Protein AF-A0A1E7LCX4-F1 (afdb_monomer)

Organism: NCBI:txid518642

Radius of gyration: 21.64 Å; Cα contacts (8 Å, |Δi|>4): 397; chains: 1; bounding box: 55×38×74 Å

Secondary structure (DSSP, 8-state):
-PPPPEEEEE-TTSB-HHHHHTT---BGGGGTTSEEEPSS---TTT---TTSSEEEESSTTGGGTT--SSS-EEEEEEEEEEEE---SS--TTEEEEEEEEEEEEE-THHHH-TTHHHHHHIIIIIHHHHHHHHHHHHHH-HHHHHHHHHHHHH--SHHHHHHHHHHHHHHHHHHHTT-HHHHHHHHHHHHHHHHHHHHTTT---SSGGGGGG-S-HHHHHHH--SS--HHHHHHHHHHHHHHHHHHHHHH--TTTHHHHHHTT----SSS--

pLDDT: mean 75.82, std 18.1, range [35.09, 98.12]

Sequence (273 aa):
MKEKIHYVATTPDGAIPDSVAAGTPVNLADHVGETIEHPNPGREWYDESEFSYFRTYTSIGEVLERIDDWPVRLWIVEPVGETGNWSPRHYPYWVLAHKVRVAEEIEPWRALGPRGNKVLDFIDRQLPTKARQWISRWQADPQGMQQRFTDWYEDPTEERNSLEMALRHVAERARTSRREAARDVARNLAARAAAQALSDTGVNDGPYEAYRGRDTFLESVMRFRRDQSDSERLTDYVTARATSLAAAIQFQDRLELRELQALRAPDLESAAA

Foldseek 3Di:
DPDQWKKAKAAPQQWRPLCVVVVNTDGLVVQAQHKDFQPAADDQLDDPRSGNWDKIFSQLQCNLVPPLDDDIWMFTKDADDDKDQSDPPGDVGIITHRMIHTHDIDDSLCNLHPLSVVLCCCLPPVLLVVLVVLVVVCVVPVPVNVVVVCCLCVPPDPNVCVLVVLVVVLCVLCVVSVNNSSLVVSLLSLLVSSVVSVVVVVLDDDCSVVVSDDPCLVVVVVPDPDDDDSSVVSSNVSSSVSSSVSSCSSRDDPPCPVVVVVVVDPDPPPPPD

Mean predicted aligned error: 10.26 Å

Solvent-accessible surface area (backbone atoms only — not comparable to full-atom values): 15200 Å² total; per-residue (Å²): 130,83,82,78,66,28,25,40,52,19,40,75,88,24,32,32,58,47,24,48,76,60,73,59,68,45,50,56,70,85,34,66,72,34,75,48,68,52,94,60,60,43,59,86,77,76,49,82,56,78,47,27,52,50,72,31,15,59,33,58,14,43,40,39,64,83,54,93,66,81,69,50,39,27,32,38,36,43,76,41,83,71,68,44,69,66,48,93,78,74,52,97,42,50,38,36,15,48,23,37,31,31,64,43,80,50,72,46,43,53,31,46,29,99,33,14,62,56,29,49,48,38,43,75,66,45,39,40,60,50,37,43,54,54,50,53,51,32,74,76,34,50,67,60,43,49,46,53,50,46,46,54,65,69,38,89,50,75,64,28,49,45,51,56,46,48,54,48,49,42,50,50,48,19,56,75,67,45,20,51,30,20,48,50,52,47,34,51,51,21,34,53,40,34,50,50,36,41,50,78,70,73,55,78,84,83,66,64,82,75,62,80,79,60,97,41,65,65,59,52,73,67,70,60,88,84,83,70,53,75,64,56,54,51,53,51,51,46,30,52,55,35,23,52,51,36,47,44,53,37,67,64,54,91,78,51,60,64,58,61,51,48,77,67,55,77,90,79,84,81,87,83,126

Structure (mmCIF, N/CA/C/O backbone):
data_AF-A0A1E7LCX4-F1
#
_entry.id   AF-A0A1E7LCX4-F1
#
loop_
_atom_site.group_PDB
_atom_site.id
_atom_site.type_symbol
_atom_site.label_atom_id
_atom_site.label_alt_id
_atom_site.label_comp_id
_atom_site.label_asym_id
_atom_site.label_entity_id
_atom_site.label_seq_id
_atom_site.pdbx_PDB_ins_code
_atom_site.Cartn_x
_atom_site.Cartn_y
_atom_site.Cartn_z
_atom_site.occupancy
_atom_site.B_iso_or_equiv
_atom_site.auth_seq_id
_atom_site.auth_comp_id
_atom_site.auth_asym_id
_atom_site.auth_atom_id
_atom_site.pdbx_PDB_model_num
ATOM 1 N N . MET A 1 1 ? -16.018 20.556 16.462 1.00 42.50 1 MET A N 1
ATOM 2 C CA . MET A 1 1 ? -14.870 19.838 15.865 1.00 42.50 1 MET A CA 1
ATOM 3 C C . MET A 1 1 ? -15.436 18.877 14.840 1.00 42.50 1 MET A C 1
ATOM 5 O O . MET A 1 1 ? -16.433 18.250 15.161 1.00 42.50 1 MET A O 1
ATOM 9 N N . LYS A 1 2 ? -14.888 18.797 13.620 1.00 45.69 2 LYS A N 1
ATOM 10 C CA . LYS A 1 2 ? -15.250 17.685 12.728 1.00 45.69 2 LYS A CA 1
ATOM 11 C C . LYS A 1 2 ? -14.701 16.406 13.352 1.00 45.69 2 LYS A C 1
ATOM 13 O O . LYS A 1 2 ? -13.539 16.395 13.756 1.00 45.69 2 LYS A O 1
ATOM 18 N N . GLU A 1 3 ? -15.545 15.395 13.465 1.00 65.50 3 GLU A N 1
ATOM 19 C CA . GLU A 1 3 ? -15.141 14.052 13.861 1.00 65.50 3 GLU A CA 1
ATOM 20 C C . GLU A 1 3 ? -14.051 13.571 12.895 1.00 65.50 3 GLU A C 1
ATOM 22 O O . GLU A 1 3 ? -14.160 13.757 11.677 1.00 65.50 3 GLU A O 1
ATOM 27 N N . LYS A 1 4 ? -12.929 13.090 13.436 1.00 82.88 4 LYS A N 1
ATOM 28 C CA . LYS A 1 4 ? -11.853 12.545 12.605 1.00 82.88 4 LYS A CA 1
ATOM 29 C C . LYS A 1 4 ? -12.280 11.146 12.180 1.00 82.88 4 LYS A C 1
ATOM 31 O O . LYS A 1 4 ? -12.704 10.368 13.019 1.00 82.88 4 LYS A O 1
ATOM 36 N N . ILE A 1 5 ? -12.168 10.839 10.892 1.00 92.75 5 ILE A N 1
ATOM 37 C CA . ILE A 1 5 ? -12.426 9.492 10.370 1.00 92.75 5 ILE A CA 1
ATOM 38 C C . ILE A 1 5 ? -11.234 8.604 10.739 1.00 92.75 5 ILE A C 1
ATOM 40 O O . ILE A 1 5 ? -10.087 9.031 10.565 1.00 92.75 5 ILE A O 1
ATOM 44 N N . HIS A 1 6 ? -11.503 7.395 11.230 1.00 95.50 6 HIS A N 1
ATOM 45 C CA . HIS A 1 6 ? -10.479 6.407 11.557 1.00 95.50 6 HIS A CA 1
ATOM 46 C C . HIS A 1 6 ? -10.528 5.224 10.595 1.00 95.50 6 HIS A C 1
ATOM 48 O O . HIS A 1 6 ? -11.593 4.832 10.120 1.00 95.50 6 HIS A O 1
ATOM 54 N N . TYR A 1 7 ? -9.358 4.652 10.333 1.00 96.69 7 TYR A N 1
ATOM 55 C CA . TYR A 1 7 ? -9.167 3.564 9.388 1.00 96.69 7 TYR A CA 1
ATOM 56 C C . TYR A 1 7 ? -8.468 2.374 10.041 1.00 96.69 7 TYR A C 1
ATOM 58 O O . TYR A 1 7 ? -7.603 2.554 10.903 1.00 96.69 7 TYR A O 1
ATOM 66 N N . VAL A 1 8 ? -8.810 1.173 9.579 1.00 96.50 8 VAL A N 1
ATOM 67 C CA . VAL A 1 8 ? -8.090 -0.080 9.855 1.00 96.50 8 VAL A CA 1
ATOM 68 C C . VAL A 1 8 ? -7.928 -0.836 8.542 1.00 96.50 8 VAL A C 1
ATOM 70 O O . VAL A 1 8 ? -8.851 -0.868 7.729 1.00 96.50 8 VAL A O 1
ATOM 73 N N . ALA A 1 9 ? -6.760 -1.432 8.328 1.00 96.75 9 ALA A N 1
ATOM 74 C CA . ALA A 1 9 ? -6.514 -2.351 7.227 1.00 96.75 9 ALA A CA 1
ATOM 75 C C . ALA A 1 9 ? -6.423 -3.775 7.773 1.00 96.75 9 ALA A C 1
ATOM 77 O O . ALA A 1 9 ? -5.883 -4.004 8.856 1.00 96.75 9 ALA A O 1
ATOM 78 N N . THR A 1 10 ? -6.968 -4.721 7.020 1.00 96.00 10 THR A N 1
ATOM 79 C CA . THR A 1 10 ? -6.987 -6.142 7.375 1.00 96.00 10 THR A CA 1
ATOM 80 C C . THR A 1 10 ? -6.428 -6.976 6.236 1.00 96.00 10 THR A C 1
ATOM 82 O O . THR A 1 10 ? -6.362 -6.524 5.088 1.00 96.00 10 THR A O 1
ATOM 85 N N . THR A 1 11 ? -6.094 -8.227 6.531 1.00 94.06 11 THR A N 1
ATOM 86 C CA . THR A 1 11 ? -5.822 -9.241 5.508 1.00 94.06 11 THR A CA 1
ATOM 87 C C . THR A 1 11 ? -7.030 -9.426 4.566 1.00 94.06 11 THR A C 1
ATOM 89 O O . THR A 1 11 ? -8.140 -8.967 4.875 1.00 94.06 11 THR A O 1
ATOM 92 N N . PRO A 1 12 ? -6.850 -10.074 3.394 1.00 94.62 12 PRO A N 1
ATOM 93 C CA . PRO A 1 12 ? -7.925 -10.292 2.417 1.00 94.62 12 PRO A CA 1
ATOM 94 C C . PRO A 1 12 ? -9.175 -10.995 2.955 1.00 94.62 12 PRO A C 1
ATOM 96 O O . PRO A 1 12 ? -10.266 -10.784 2.436 1.00 94.62 12 PRO A O 1
ATOM 99 N N . ASP A 1 13 ? -9.036 -11.830 3.980 1.00 94.00 13 ASP A N 1
ATOM 100 C CA . ASP A 1 13 ? -10.143 -12.518 4.652 1.00 94.00 13 ASP A CA 1
ATOM 101 C C . ASP A 1 13 ? -10.887 -11.629 5.668 1.00 94.00 13 ASP A C 1
ATOM 103 O O . ASP A 1 13 ? -11.967 -11.999 6.120 1.00 94.00 13 ASP A O 1
ATOM 107 N N . GLY A 1 14 ? -10.373 -10.431 5.969 1.00 94.81 14 GLY A N 1
ATOM 108 C CA . GLY A 1 14 ? -10.971 -9.468 6.900 1.00 94.81 14 GLY A CA 1
ATOM 109 C C . GLY A 1 14 ? -10.370 -9.479 8.309 1.00 94.81 14 GLY A C 1
ATOM 110 O O . GLY A 1 14 ? -10.778 -8.670 9.145 1.00 94.81 14 GLY A O 1
ATOM 111 N N . ALA A 1 15 ? -9.384 -10.339 8.582 1.00 95.25 15 ALA A N 1
ATOM 112 C CA . ALA A 1 15 ? -8.758 -10.438 9.896 1.00 95.25 15 ALA A CA 1
ATOM 113 C C . ALA A 1 15 ? -7.731 -9.323 10.166 1.00 95.25 15 ALA A C 1
ATOM 115 O O . ALA A 1 15 ? -6.960 -8.910 9.295 1.00 95.25 15 ALA A O 1
ATOM 116 N N . ILE A 1 16 ? -7.687 -8.821 11.400 1.00 93.88 16 ILE A N 1
ATOM 117 C CA . ILE A 1 16 ? -6.641 -7.875 11.811 1.00 93.88 16 ILE A CA 1
ATOM 118 C C . ILE A 1 16 ? -5.312 -8.645 11.932 1.00 93.88 16 ILE A C 1
ATOM 120 O O . ILE A 1 16 ? -5.256 -9.567 12.750 1.00 93.88 16 ILE A O 1
ATOM 124 N N . PRO A 1 17 ? -4.236 -8.270 11.208 1.00 91.19 17 PRO A N 1
ATOM 125 C CA . PRO A 1 17 ? -2.977 -9.023 11.206 1.00 91.19 17 PRO A CA 1
ATOM 126 C C . PRO A 1 17 ? -2.406 -9.256 12.611 1.00 91.19 17 PRO A C 1
ATOM 128 O O . PRO A 1 17 ? -2.128 -10.393 12.986 1.00 91.19 17 PRO A O 1
ATOM 131 N N . ASP A 1 18 ? -2.341 -8.194 13.422 1.00 89.25 18 ASP A N 1
ATOM 132 C CA . ASP A 1 18 ? -1.858 -8.256 14.808 1.00 89.25 18 ASP A CA 1
ATOM 133 C C . ASP A 1 18 ? -2.678 -9.249 15.662 1.00 89.25 18 ASP A C 1
ATOM 135 O O . ASP A 1 18 ? -2.126 -9.973 16.487 1.00 89.25 18 ASP A O 1
ATOM 139 N N . SER A 1 19 ? -3.997 -9.331 15.440 1.00 91.50 19 SER A N 1
ATOM 140 C CA . SER A 1 19 ? -4.886 -10.236 16.189 1.00 91.50 19 SER A CA 1
ATOM 141 C C . SER A 1 19 ? -4.667 -11.710 15.844 1.00 91.50 19 SER A C 1
ATOM 143 O O . SER A 1 19 ? -4.758 -12.579 16.714 1.00 91.50 19 SER A O 1
ATOM 145 N N . VAL A 1 20 ? -4.341 -11.991 14.576 1.00 90.31 20 VAL A N 1
ATOM 146 C CA . VAL A 1 20 ? -4.005 -13.338 14.104 1.00 90.31 20 VAL A CA 1
ATOM 147 C C . VAL A 1 20 ? -2.694 -13.785 14.738 1.00 90.31 20 VAL A C 1
ATOM 149 O O . VAL A 1 20 ? -2.626 -14.889 15.277 1.00 90.31 20 VAL A O 1
ATOM 152 N N . ALA A 1 21 ? -1.681 -12.915 14.733 1.00 88.06 21 ALA A N 1
ATOM 153 C CA . ALA A 1 21 ? -0.382 -13.203 15.334 1.00 88.06 21 ALA A CA 1
ATOM 154 C C . ALA A 1 21 ? -0.481 -13.439 16.854 1.00 88.06 21 ALA A C 1
ATOM 156 O O . ALA A 1 21 ? 0.103 -14.389 17.376 1.00 88.06 21 ALA A O 1
ATOM 157 N N . ALA A 1 22 ? -1.343 -12.683 17.540 1.00 88.38 22 ALA A N 1
ATOM 158 C CA . ALA A 1 22 ? -1.639 -12.864 18.961 1.00 88.38 22 ALA A CA 1
ATOM 159 C C . ALA A 1 22 ? -2.519 -14.093 19.292 1.00 88.38 22 ALA A C 1
ATOM 161 O O . ALA A 1 22 ? -2.831 -14.326 20.462 1.00 88.38 22 ALA A O 1
ATOM 162 N N . GLY A 1 23 ? -2.971 -14.869 18.299 1.00 89.50 23 GLY A N 1
ATOM 163 C CA . GLY A 1 23 ? -3.792 -16.070 18.503 1.00 89.50 23 GLY A CA 1
ATOM 164 C C . GLY A 1 23 ? -5.243 -15.806 18.928 1.00 89.50 23 GLY A C 1
ATOM 165 O O . GLY A 1 23 ? -5.936 -16.733 19.345 1.00 89.50 23 GLY A O 1
ATOM 166 N N . THR A 1 24 ? -5.722 -14.564 18.814 1.00 91.00 24 THR A N 1
ATOM 167 C CA . THR A 1 24 ? -7.108 -14.158 19.113 1.00 91.00 24 THR A CA 1
ATOM 168 C C . THR A 1 24 ? -7.695 -13.402 17.918 1.00 91.00 24 THR A C 1
ATOM 170 O O . THR A 1 24 ? -7.924 -12.195 17.997 1.00 91.00 24 THR A O 1
ATOM 173 N N . PRO A 1 25 ? -7.899 -14.088 16.776 1.00 92.75 25 PRO A N 1
ATOM 174 C CA . PRO A 1 25 ? -8.230 -13.432 15.520 1.00 92.75 25 PRO A CA 1
ATOM 175 C C . PRO A 1 25 ? -9.551 -12.667 15.621 1.00 92.75 25 PRO A C 1
ATOM 177 O O . PRO A 1 25 ? -10.581 -13.226 15.998 1.00 92.75 25 PRO A O 1
ATOM 180 N N . VAL A 1 26 ? -9.518 -11.393 15.238 1.00 95.69 26 VAL A N 1
ATOM 181 C CA . VAL A 1 26 ? -10.697 -10.537 15.097 1.00 95.69 26 VAL A CA 1
ATOM 182 C C . VAL A 1 26 ? -10.898 -10.242 13.617 1.00 95.69 26 VAL A C 1
ATOM 184 O O . VAL A 1 26 ? -10.022 -9.655 12.978 1.00 95.69 26 VAL A O 1
ATOM 187 N N . ASN A 1 27 ? -12.053 -10.636 13.078 1.00 96.56 27 ASN A N 1
ATOM 188 C CA . ASN A 1 27 ? -12.418 -10.402 11.684 1.00 96.56 27 ASN A CA 1
ATOM 189 C C . ASN A 1 27 ? -13.418 -9.248 11.573 1.00 96.56 27 ASN A C 1
ATOM 191 O O . ASN A 1 27 ? -14.555 -9.363 12.013 1.00 96.56 27 ASN A O 1
ATOM 195 N N . LEU A 1 28 ? -13.009 -8.127 10.975 1.00 97.19 28 LEU A N 1
ATOM 196 C CA . LEU A 1 28 ? -13.881 -6.952 10.854 1.00 97.19 28 LEU A CA 1
ATOM 197 C C . LEU A 1 28 ? -15.022 -7.153 9.852 1.00 97.19 28 LEU A C 1
ATOM 199 O O . LEU A 1 28 ? -16.049 -6.484 9.956 1.00 97.19 28 LEU A O 1
ATOM 203 N N . ALA A 1 29 ? -14.863 -8.077 8.905 1.00 96.88 29 ALA A N 1
ATOM 204 C CA . ALA A 1 29 ? -15.875 -8.347 7.893 1.00 96.88 29 ALA A CA 1
ATOM 205 C C . ALA A 1 29 ? -17.151 -8.962 8.469 1.00 96.88 29 ALA A C 1
ATOM 207 O O . ALA A 1 29 ? -18.229 -8.738 7.921 1.00 96.88 29 ALA A O 1
ATOM 208 N N . ASP A 1 30 ? -17.028 -9.681 9.582 1.00 96.94 30 ASP A N 1
ATOM 209 C CA . ASP A 1 30 ? -18.146 -10.346 10.251 1.00 96.94 30 ASP A CA 1
ATOM 210 C C . ASP A 1 30 ? -18.957 -9.388 11.142 1.00 96.94 30 ASP A C 1
ATOM 212 O O . ASP A 1 30 ? -20.008 -9.762 11.652 1.00 96.94 30 ASP A O 1
ATOM 216 N N . HIS A 1 31 ? -18.493 -8.144 11.308 1.00 96.94 31 HIS A N 1
ATOM 217 C CA . HIS A 1 31 ? -18.989 -7.200 12.316 1.00 96.94 31 HIS A CA 1
ATOM 218 C C . HIS A 1 31 ? -19.324 -5.812 11.749 1.00 96.94 31 HIS A C 1
ATOM 220 O O . HIS A 1 31 ? -19.337 -4.818 12.477 1.00 96.94 31 HIS A O 1
ATOM 226 N N . VAL A 1 32 ? -19.590 -5.704 10.443 1.00 97.06 32 VAL A N 1
ATOM 227 C CA . VAL A 1 32 ? -19.975 -4.425 9.821 1.00 97.06 32 VAL A CA 1
ATOM 228 C C . VAL A 1 32 ? -21.272 -3.897 10.443 1.00 97.06 32 VAL A C 1
ATOM 230 O O . VAL A 1 32 ? -22.304 -4.561 10.421 1.00 97.06 32 VAL A O 1
ATOM 233 N N . GLY A 1 33 ? -21.228 -2.673 10.968 1.00 95.81 33 GLY A N 1
ATOM 234 C CA . GLY A 1 33 ? -22.328 -2.032 11.692 1.00 95.81 33 GLY A CA 1
ATOM 235 C C . GLY A 1 33 ? -22.335 -2.302 13.200 1.00 95.81 33 GLY A C 1
ATOM 236 O O . GLY A 1 33 ? -23.130 -1.690 13.915 1.00 95.81 33 GLY A O 1
ATOM 237 N N . GLU A 1 34 ? -21.446 -3.161 13.698 1.00 97.12 34 GLU A N 1
ATOM 238 C CA . GLU A 1 34 ? -21.395 -3.589 15.096 1.00 97.12 34 GLU A CA 1
ATOM 239 C C . GLU A 1 34 ? -20.224 -2.958 15.857 1.00 97.12 34 GLU A C 1
ATOM 241 O O . GLU A 1 34 ? -19.238 -2.496 15.275 1.00 97.12 34 GLU A O 1
ATOM 246 N N . THR A 1 35 ? -20.337 -2.947 17.188 1.00 97.12 35 THR A N 1
ATOM 247 C CA . THR A 1 35 ? -19.241 -2.592 18.095 1.00 97.12 35 THR A CA 1
ATOM 248 C C . THR A 1 35 ? -18.583 -3.862 18.610 1.00 97.12 35 THR A C 1
ATOM 250 O O . THR A 1 35 ? -19.236 -4.680 19.254 1.00 97.12 35 THR A O 1
ATOM 253 N N . ILE A 1 36 ? -17.282 -3.985 18.375 1.00 95.81 36 ILE A N 1
ATOM 254 C CA . ILE A 1 36 ? -16.454 -5.105 18.810 1.00 95.81 36 ILE A CA 1
ATOM 255 C C . ILE A 1 36 ? -15.672 -4.677 20.050 1.00 95.81 36 ILE A C 1
ATOM 257 O O . ILE A 1 36 ? -15.066 -3.601 20.076 1.00 95.81 36 ILE A O 1
ATOM 261 N N . GLU A 1 37 ? -15.659 -5.531 21.070 1.00 93.50 37 GLU A N 1
ATOM 262 C CA . GLU A 1 37 ? -14.756 -5.401 22.212 1.00 93.50 37 GLU A CA 1
ATOM 263 C C . GLU A 1 37 ? -13.488 -6.216 21.970 1.00 93.50 37 GLU A C 1
ATOM 265 O O . GLU A 1 37 ? -13.530 -7.302 21.393 1.00 93.50 37 GLU A O 1
ATOM 270 N N . HIS A 1 38 ? -12.345 -5.687 22.399 1.00 90.38 38 HIS A N 1
ATOM 271 C CA . HIS A 1 38 ? -11.073 -6.370 22.236 1.00 90.38 38 HIS A CA 1
ATOM 272 C C . HIS A 1 38 ? -11.100 -7.693 23.027 1.00 90.38 38 HIS A C 1
ATOM 274 O O . HIS A 1 38 ? -11.433 -7.666 24.212 1.00 90.38 38 HIS A O 1
ATOM 280 N N . PRO A 1 39 ? -10.758 -8.847 22.420 1.00 89.38 39 PRO A N 1
ATOM 281 C CA . PRO A 1 39 ? -10.949 -10.160 23.047 1.00 89.38 39 PRO A CA 1
ATOM 282 C C . PRO A 1 39 ? -10.050 -10.384 24.269 1.00 89.38 39 PRO A C 1
ATOM 284 O O . PRO A 1 39 ? -10.396 -11.145 25.169 1.00 89.38 39 PRO A O 1
ATOM 287 N N . ASN A 1 40 ? -8.898 -9.718 24.306 1.00 85.69 40 ASN A N 1
ATOM 288 C CA . ASN A 1 40 ? -7.950 -9.776 25.413 1.00 85.69 40 ASN A CA 1
ATOM 289 C C . ASN A 1 40 ? -7.337 -8.385 25.651 1.00 85.69 40 ASN A C 1
ATOM 291 O O . ASN A 1 40 ? -6.229 -8.132 25.182 1.00 85.69 40 ASN A O 1
ATOM 295 N N . PRO A 1 41 ? -8.089 -7.420 26.213 1.00 81.56 41 PRO A N 1
ATOM 296 C CA . PRO A 1 41 ? -7.603 -6.051 26.345 1.00 81.56 41 PRO A CA 1
ATOM 297 C C . PRO A 1 41 ? -6.392 -6.032 27.280 1.00 81.56 41 PRO A C 1
ATOM 299 O O . PRO A 1 41 ? -6.435 -6.600 28.376 1.00 81.56 41 PRO A O 1
ATOM 302 N N . GLY A 1 42 ? -5.306 -5.402 26.835 1.00 75.50 42 GLY A N 1
ATOM 303 C CA . GLY A 1 42 ? -4.124 -5.232 27.671 1.00 75.50 42 GLY A CA 1
ATOM 304 C C . GLY A 1 42 ? -4.394 -4.301 28.851 1.00 75.50 42 GLY A C 1
ATOM 305 O O . GLY A 1 42 ? -5.456 -3.688 28.982 1.00 75.50 42 GLY A O 1
ATOM 306 N N . ARG A 1 43 ? -3.407 -4.159 29.739 1.00 73.50 43 ARG A N 1
ATOM 307 C CA . ARG A 1 43 ? -3.491 -3.122 30.778 1.00 73.50 43 ARG A CA 1
ATOM 308 C C . ARG A 1 43 ? -3.269 -1.750 30.157 1.00 73.50 43 ARG A C 1
ATOM 310 O O . ARG A 1 43 ? -2.287 -1.550 29.436 1.00 73.50 43 ARG A O 1
ATOM 317 N N . GLU A 1 44 ? -4.131 -0.805 30.518 1.00 64.44 44 GLU A N 1
ATOM 318 C CA . GLU A 1 44 ? -3.984 0.598 30.138 1.00 64.44 44 GLU A CA 1
ATOM 319 C C . GLU A 1 44 ? -2.570 1.108 30.488 1.00 64.44 44 GLU A C 1
ATOM 321 O O . GLU A 1 44 ? -1.998 0.744 31.521 1.00 64.44 44 GLU A O 1
ATOM 326 N N . TRP A 1 45 ? -2.016 1.966 29.625 1.00 59.06 45 TRP A N 1
ATOM 327 C CA . TRP A 1 45 ? -0.760 2.713 29.816 1.00 59.06 45 TRP A CA 1
ATOM 328 C C . TRP A 1 45 ? 0.574 1.948 29.692 1.00 59.06 45 TRP A C 1
ATOM 330 O O . TRP A 1 45 ? 1.600 2.619 29.597 1.00 59.06 45 TRP A O 1
ATOM 340 N N . TYR A 1 46 ? 0.607 0.604 29.673 1.00 60.78 46 TYR A N 1
ATOM 341 C CA . TYR A 1 46 ? 1.889 -0.138 29.760 1.00 60.78 46 TYR A CA 1
ATOM 342 C C . TYR A 1 46 ? 2.008 -1.435 28.944 1.00 60.78 46 TYR A C 1
ATOM 344 O O . TYR A 1 46 ? 3.059 -2.075 28.983 1.00 60.78 46 TYR A O 1
ATOM 352 N N . ASP A 1 47 ? 0.963 -1.851 28.230 1.00 67.25 47 ASP A N 1
ATOM 353 C CA . ASP A 1 47 ? 0.956 -3.133 27.521 1.00 67.25 47 ASP A CA 1
ATOM 354 C C . ASP A 1 47 ? 1.196 -2.963 26.009 1.00 67.25 47 ASP A C 1
ATOM 356 O O . ASP A 1 47 ? 0.284 -2.635 25.253 1.00 67.25 47 ASP A O 1
ATOM 360 N N . GLU A 1 48 ? 2.436 -3.187 25.564 1.00 64.69 48 GLU A N 1
ATOM 361 C CA . GLU A 1 48 ? 2.812 -3.213 24.140 1.00 64.69 48 GLU A CA 1
ATOM 362 C C . GLU A 1 48 ? 2.728 -4.617 23.514 1.00 64.69 48 GLU A C 1
ATOM 364 O O . GLU A 1 48 ? 3.368 -4.863 22.488 1.00 64.69 48 GLU A O 1
ATOM 369 N N . SER A 1 49 ? 1.978 -5.561 24.102 1.00 72.38 49 SER A N 1
ATOM 370 C CA . SER A 1 49 ? 1.810 -6.869 23.466 1.00 72.38 49 SER A CA 1
ATOM 371 C C . SER A 1 49 ? 1.226 -6.733 22.053 1.00 72.38 49 SER A C 1
ATOM 373 O O . SER A 1 49 ? 0.642 -5.709 21.669 1.00 72.38 49 SER A O 1
ATOM 375 N N . GLU A 1 50 ? 1.455 -7.769 21.247 1.00 71.69 50 GLU A N 1
ATOM 376 C CA . GLU A 1 50 ? 1.227 -7.755 19.802 1.00 71.69 50 GLU A CA 1
ATOM 377 C C . GLU A 1 50 ? -0.180 -7.252 19.442 1.00 71.69 50 GLU A C 1
ATOM 379 O O . GLU A 1 50 ? -0.325 -6.378 18.579 1.00 71.69 50 GLU A O 1
ATOM 384 N N . PHE A 1 51 ? -1.183 -7.662 20.225 1.00 85.50 51 PHE A N 1
ATOM 385 C CA . PHE A 1 51 ? -2.565 -7.208 20.124 1.00 85.50 51 PHE A CA 1
ATOM 386 C C . PHE A 1 51 ? -3.170 -6.989 21.517 1.00 85.50 51 PHE A C 1
ATOM 388 O O . PHE A 1 51 ? -3.828 -7.867 22.064 1.00 85.50 51 PHE A O 1
ATOM 395 N N . SER A 1 52 ? -2.902 -5.819 22.101 1.00 86.12 52 SER A N 1
ATOM 396 C CA . SER A 1 52 ? -3.511 -5.351 23.364 1.00 86.12 52 SER A CA 1
ATOM 397 C C . SER A 1 52 ? -4.610 -4.301 23.153 1.00 86.12 52 SER A C 1
ATOM 399 O O . SER A 1 52 ? -5.400 -4.034 24.057 1.00 86.12 52 SER A O 1
ATOM 401 N N . TYR A 1 53 ? -4.639 -3.692 21.964 1.00 88.38 53 TYR A N 1
ATOM 402 C CA . TYR A 1 53 ? -5.544 -2.617 21.569 1.00 88.38 53 TYR A CA 1
ATOM 403 C C . TYR A 1 53 ? -5.880 -2.740 20.085 1.00 88.38 53 TYR A C 1
ATOM 405 O O . TYR A 1 53 ? -5.030 -3.119 19.275 1.00 88.38 53 TYR A O 1
ATOM 413 N N . PHE A 1 54 ? -7.061 -2.266 19.698 1.00 91.44 54 PHE A N 1
ATOM 414 C CA . PHE A 1 54 ? -7.304 -1.912 18.308 1.00 91.44 54 PHE A CA 1
ATOM 415 C C . PHE A 1 54 ? -6.488 -0.667 17.957 1.00 91.44 54 PHE A C 1
ATOM 417 O O . PHE A 1 54 ? -6.698 0.413 18.517 1.00 91.44 54 PHE A O 1
ATOM 424 N N . ARG A 1 55 ? -5.556 -0.814 17.014 1.00 90.50 55 ARG A N 1
ATOM 425 C CA . ARG A 1 55 ? -4.822 0.305 16.416 1.00 90.50 55 ARG A CA 1
ATOM 426 C C . ARG A 1 55 ? -5.638 0.874 15.267 1.00 90.50 55 ARG A C 1
ATOM 428 O O . ARG A 1 55 ? -5.871 0.195 14.273 1.00 90.50 55 ARG A O 1
ATOM 435 N N . THR A 1 56 ? -6.057 2.125 15.401 1.00 93.19 56 THR A N 1
ATOM 436 C CA . THR A 1 56 ? -6.783 2.852 14.357 1.00 93.19 56 THR A CA 1
ATOM 437 C C . THR A 1 56 ? -5.963 4.033 13.856 1.00 93.19 56 THR A C 1
ATOM 439 O O . THR A 1 56 ? -5.158 4.613 14.591 1.00 93.19 56 THR A O 1
ATOM 442 N N . TYR A 1 57 ? -6.173 4.405 12.598 1.00 93.56 57 TYR A N 1
ATOM 443 C CA . TYR A 1 57 ? -5.365 5.404 11.910 1.00 93.56 57 TYR A CA 1
ATOM 444 C C . TYR A 1 57 ? -6.231 6.572 11.464 1.00 93.56 57 TYR A C 1
ATOM 446 O O . TYR A 1 57 ? -7.225 6.376 10.781 1.00 93.56 57 TYR A O 1
ATOM 454 N N . THR A 1 58 ? -5.845 7.803 11.787 1.00 92.81 58 THR A N 1
ATOM 455 C CA . THR A 1 58 ? -6.517 9.009 11.259 1.00 92.81 58 THR A CA 1
ATOM 456 C C . THR A 1 58 ? -5.939 9.466 9.917 1.00 92.81 58 THR A C 1
ATOM 458 O O . THR A 1 58 ? -6.562 10.259 9.210 1.00 92.81 58 THR A O 1
ATOM 461 N N . SER A 1 59 ? -4.766 8.945 9.533 1.00 92.00 59 SER A N 1
ATOM 462 C CA . SER A 1 59 ? -4.227 9.071 8.178 1.00 92.00 59 SER A CA 1
ATOM 463 C C . SER A 1 59 ? -4.402 7.762 7.419 1.00 92.00 59 SER A C 1
ATOM 465 O O . SER A 1 59 ? -3.774 6.758 7.750 1.00 92.00 59 SER A O 1
ATOM 467 N N . ILE A 1 60 ? -5.210 7.791 6.359 1.00 93.38 60 ILE A N 1
ATOM 468 C CA . ILE A 1 60 ? -5.510 6.616 5.527 1.00 93.38 60 ILE A CA 1
ATOM 469 C C . ILE A 1 60 ? -4.266 6.005 4.865 1.00 93.38 60 ILE A C 1
ATOM 471 O O . ILE A 1 60 ? -4.292 4.846 4.488 1.00 93.38 60 ILE A O 1
ATOM 475 N N . GLY A 1 61 ? -3.185 6.770 4.679 1.00 92.12 61 GLY A N 1
ATOM 476 C CA . GLY A 1 61 ? -1.955 6.242 4.084 1.00 92.12 61 GLY A CA 1
ATOM 477 C C . GLY A 1 61 ? -1.105 5.433 5.056 1.00 92.12 61 GLY A C 1
ATOM 478 O O . GLY A 1 61 ? -0.471 4.470 4.641 1.00 92.12 61 GLY A O 1
ATOM 479 N N . GLU A 1 62 ? -1.113 5.809 6.335 1.00 93.81 62 GLU A N 1
ATOM 480 C CA . GLU A 1 62 ? -0.312 5.134 7.363 1.00 93.81 62 GLU A CA 1
ATOM 481 C C . GLU A 1 62 ? -0.982 3.866 7.891 1.00 93.81 62 GLU A C 1
ATOM 483 O O . GLU A 1 62 ? -0.327 3.051 8.524 1.00 93.81 62 GLU A O 1
ATOM 488 N N . VAL A 1 63 ? -2.258 3.633 7.566 1.00 93.81 63 VAL A N 1
ATOM 489 C CA . VAL A 1 63 ? -2.959 2.377 7.897 1.00 93.81 63 VAL A CA 1
ATOM 490 C C . VAL A 1 63 ? -2.249 1.129 7.347 1.00 93.81 63 VAL A C 1
ATOM 492 O O . VAL A 1 63 ? -2.496 0.018 7.802 1.00 93.81 63 VAL A O 1
ATOM 495 N N . LEU A 1 64 ? -1.361 1.314 6.367 1.00 93.12 64 LEU A N 1
ATOM 496 C CA . LEU A 1 64 ? -0.569 0.264 5.737 1.00 93.12 64 LEU A CA 1
ATOM 497 C C . LEU A 1 64 ? 0.755 -0.034 6.463 1.00 93.12 64 LEU A C 1
ATOM 499 O O . LEU A 1 64 ? 1.488 -0.910 6.028 1.00 93.12 64 LEU A O 1
ATOM 503 N N . GLU A 1 65 ? 1.090 0.675 7.545 1.00 88.75 65 GLU A N 1
ATOM 504 C CA . GLU A 1 65 ? 2.392 0.569 8.231 1.00 88.75 65 GLU A CA 1
ATOM 505 C C . GLU A 1 65 ? 2.676 -0.833 8.786 1.00 88.75 65 GLU A C 1
ATOM 507 O O . GLU A 1 65 ? 3.827 -1.253 8.855 1.00 88.75 65 GLU A O 1
ATOM 512 N N . ARG A 1 66 ? 1.622 -1.560 9.168 1.00 82.25 66 ARG A N 1
ATOM 513 C CA . ARG A 1 66 ? 1.694 -2.926 9.716 1.00 82.25 66 ARG A CA 1
ATOM 514 C C . ARG A 1 66 ? 1.120 -3.971 8.758 1.00 82.25 66 ARG A C 1
ATOM 516 O O . ARG A 1 66 ? 0.669 -5.031 9.179 1.00 82.25 66 ARG A O 1
ATOM 523 N N . ILE A 1 67 ? 1.068 -3.631 7.475 1.00 83.25 67 ILE A N 1
ATOM 524 C CA . ILE A 1 67 ? 0.621 -4.521 6.414 1.00 83.25 67 ILE A CA 1
ATOM 525 C C . ILE A 1 67 ? 1.849 -4.999 5.652 1.00 83.25 67 ILE A C 1
ATOM 527 O O . ILE A 1 67 ? 2.473 -4.237 4.916 1.00 83.25 67 ILE A O 1
ATOM 531 N N . ASP A 1 68 ? 2.147 -6.286 5.785 1.00 74.19 68 ASP A N 1
ATOM 532 C CA . ASP A 1 68 ? 3.269 -6.902 5.074 1.00 74.19 68 ASP A CA 1
ATOM 533 C C . ASP A 1 68 ? 2.896 -7.354 3.654 1.00 74.19 68 ASP A C 1
ATOM 535 O O . ASP A 1 68 ? 3.763 -7.459 2.776 1.00 74.19 68 ASP A O 1
ATOM 539 N N . ASP A 1 69 ? 1.603 -7.588 3.404 1.00 81.38 69 ASP A N 1
ATOM 540 C CA . ASP A 1 69 ? 1.107 -8.139 2.148 1.00 81.38 69 ASP A CA 1
ATOM 541 C C . ASP A 1 69 ? -0.154 -7.450 1.620 1.00 81.38 69 ASP A C 1
ATOM 543 O O . ASP A 1 69 ? -1.033 -7.004 2.352 1.00 81.38 69 ASP A O 1
ATOM 547 N N . TRP A 1 70 ? -0.224 -7.387 0.292 1.00 87.38 70 TRP A N 1
ATOM 548 C CA . TRP A 1 70 ? -1.338 -6.862 -0.491 1.00 87.38 70 TRP A CA 1
ATOM 549 C C . TRP A 1 70 ? -1.888 -7.994 -1.380 1.00 87.38 70 TRP A C 1
ATOM 551 O O . TRP A 1 70 ? -1.081 -8.774 -1.894 1.00 87.38 70 TRP A O 1
ATOM 561 N N . PRO A 1 71 ? -3.209 -8.095 -1.635 1.00 93.00 71 PRO A N 1
ATOM 562 C CA . PRO A 1 71 ? -4.263 -7.125 -1.326 1.00 93.00 71 PRO A CA 1
ATOM 563 C C . PRO A 1 71 ? -4.633 -7.044 0.155 1.00 93.00 71 PRO A C 1
ATOM 565 O O . PRO A 1 71 ? -4.342 -7.941 0.935 1.00 93.00 71 PRO A O 1
ATOM 568 N N . VAL A 1 72 ? -5.295 -5.950 0.521 1.00 94.75 72 VAL A N 1
ATOM 569 C CA . VAL A 1 72 ? -5.902 -5.745 1.841 1.00 94.75 72 VAL A CA 1
ATOM 570 C C . VAL A 1 72 ? -7.366 -5.376 1.689 1.00 94.75 72 VAL A C 1
ATOM 572 O O . VAL A 1 72 ? -7.797 -4.955 0.611 1.00 94.75 72 VAL A O 1
ATOM 575 N N . ARG A 1 73 ? -8.107 -5.461 2.790 1.00 97.12 73 ARG A N 1
ATOM 576 C CA . ARG A 1 73 ? -9.398 -4.779 2.937 1.00 97.12 73 ARG A CA 1
ATOM 577 C C . ARG A 1 73 ? -9.211 -3.552 3.815 1.00 97.12 73 ARG A C 1
ATOM 579 O O . ARG A 1 73 ? -8.318 -3.521 4.663 1.00 97.12 73 ARG A O 1
ATOM 586 N N . LEU A 1 74 ? -10.008 -2.519 3.566 1.00 97.56 74 LEU A N 1
ATOM 587 C CA . LEU A 1 74 ? -9.880 -1.230 4.232 1.00 97.56 74 LEU A CA 1
ATOM 588 C C . LEU A 1 74 ? -11.217 -0.836 4.842 1.00 97.56 74 LEU A C 1
ATOM 590 O O . LEU A 1 74 ? -12.242 -0.841 4.168 1.00 97.56 74 LEU A O 1
ATOM 594 N N . TRP A 1 75 ? -11.184 -0.457 6.110 1.00 98.00 75 TRP A N 1
ATOM 595 C CA . TRP A 1 75 ? -12.374 -0.233 6.914 1.00 98.00 75 TRP A CA 1
ATOM 596 C C . TRP A 1 75 ? -12.375 1.179 7.464 1.00 98.00 75 TRP A C 1
ATOM 598 O O . TRP A 1 75 ? -11.335 1.665 7.915 1.00 98.00 75 TRP A O 1
ATOM 608 N N . ILE A 1 76 ? -13.545 1.812 7.470 1.00 97.88 76 ILE A N 1
ATOM 609 C CA . ILE A 1 76 ? -13.815 2.955 8.336 1.00 97.88 76 ILE A CA 1
ATOM 610 C C . ILE A 1 76 ? -14.328 2.404 9.660 1.00 97.88 76 ILE A C 1
ATOM 612 O O . ILE A 1 76 ? -15.270 1.610 9.700 1.00 97.88 76 ILE A O 1
ATOM 616 N N . VAL A 1 77 ? -13.702 2.836 10.747 1.00 97.25 77 VAL A N 1
ATOM 617 C CA . VAL A 1 77 ? -14.084 2.451 12.104 1.00 97.25 77 VAL A CA 1
ATOM 618 C C . VAL A 1 77 ? -14.257 3.688 12.970 1.00 97.25 77 VAL A C 1
ATOM 620 O O . VAL A 1 77 ? -13.743 4.761 12.658 1.00 97.25 77 VAL A O 1
ATOM 623 N N . GLU A 1 78 ? -14.944 3.528 14.089 1.00 96.00 78 GLU A N 1
ATOM 624 C CA . GLU A 1 78 ? -15.013 4.528 15.145 1.00 96.00 78 GLU A CA 1
ATOM 625 C C . GLU A 1 78 ? -14.446 3.915 16.424 1.00 96.00 78 GLU A C 1
ATOM 627 O O . GLU A 1 78 ? -14.999 2.930 16.917 1.00 96.00 78 GLU A O 1
ATOM 632 N N . PRO A 1 79 ? -13.338 4.436 16.971 1.00 93.69 79 PRO A N 1
ATOM 633 C CA . PRO A 1 79 ? -12.879 4.013 18.283 1.00 93.69 79 PRO A CA 1
ATOM 634 C C . PRO A 1 79 ? -13.877 4.489 19.349 1.00 93.69 79 PRO A C 1
ATOM 636 O O . PRO A 1 79 ? -14.286 5.650 19.358 1.00 93.69 79 PRO A O 1
ATOM 639 N N . VAL A 1 80 ? -14.284 3.588 20.243 1.00 90.88 80 VAL A N 1
ATOM 640 C CA . VAL A 1 80 ? -15.324 3.839 21.251 1.00 90.88 80 VAL A CA 1
ATOM 641 C C . VAL A 1 80 ? -14.744 3.704 22.657 1.00 90.88 80 VAL A C 1
ATOM 643 O O . VAL A 1 80 ? -13.987 2.778 22.944 1.00 90.88 80 VAL A O 1
ATOM 646 N N . GLY A 1 81 ? -15.175 4.584 23.563 1.00 82.50 81 GLY A N 1
ATOM 647 C CA . GLY A 1 81 ? -14.807 4.536 24.977 1.00 82.50 81 GLY A CA 1
ATOM 648 C C . GLY A 1 81 ? -13.527 5.308 25.269 1.00 82.50 81 GLY A C 1
ATOM 649 O O . GLY A 1 81 ? -13.339 6.411 24.754 1.00 82.50 81 GLY A O 1
ATOM 650 N N . GLU A 1 82 ? -12.670 4.758 26.129 1.00 73.00 82 GLU A N 1
ATOM 651 C CA . GLU A 1 82 ? -11.358 5.351 26.358 1.00 73.00 82 GLU A CA 1
ATOM 652 C C . GLU A 1 82 ? -10.491 5.140 25.117 1.00 73.00 82 GLU A C 1
ATOM 654 O O . GLU A 1 82 ? -10.351 4.024 24.611 1.00 73.00 82 GLU A O 1
ATOM 659 N N . THR A 1 83 ? -9.952 6.240 24.602 1.00 80.12 83 THR A N 1
ATOM 660 C CA . THR A 1 83 ? -9.119 6.259 23.402 1.00 80.12 83 THR A CA 1
ATOM 661 C C . THR A 1 83 ? -7.908 7.121 23.671 1.00 80.12 83 THR A C 1
ATOM 663 O O . THR A 1 83 ? -8.023 8.163 24.323 1.00 80.12 83 THR A O 1
ATOM 666 N N . GLY A 1 84 ? -6.757 6.744 23.137 1.00 76.75 84 GLY A N 1
ATOM 667 C CA . GLY A 1 84 ? -5.558 7.523 23.372 1.00 76.75 84 GLY A CA 1
ATOM 668 C C . GLY A 1 84 ? -4.397 7.118 22.497 1.00 76.75 84 GLY A C 1
ATOM 669 O O . GLY A 1 84 ? -4.492 6.268 21.616 1.00 76.75 84 GLY A O 1
ATOM 670 N N . ASN A 1 85 ? -3.277 7.776 22.745 1.00 72.75 85 ASN A N 1
ATOM 671 C CA . ASN A 1 85 ? -2.008 7.461 22.120 1.00 72.75 85 ASN A CA 1
ATOM 672 C C . ASN A 1 85 ? -1.049 7.044 23.231 1.00 72.75 85 ASN A C 1
ATOM 674 O O . ASN A 1 85 ? -0.184 7.808 23.648 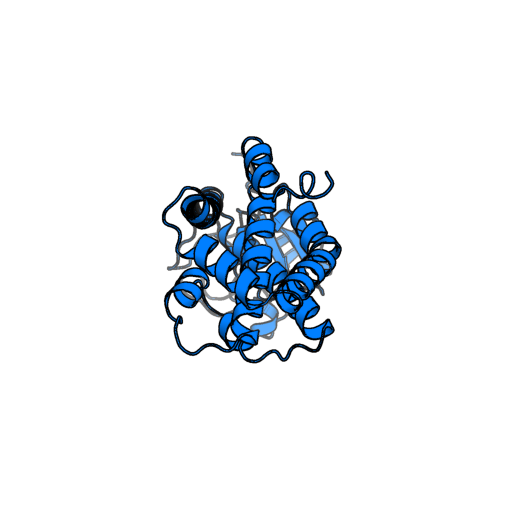1.00 72.75 85 ASN A O 1
ATOM 678 N N . TRP A 1 86 ? -1.317 5.863 23.788 1.00 66.31 86 TRP A N 1
ATOM 679 C CA . TRP A 1 86 ? -0.654 5.342 24.986 1.00 66.31 86 TRP A CA 1
ATOM 680 C C . TRP A 1 86 ? 0.708 4.691 24.694 1.00 66.31 86 TRP A C 1
ATOM 682 O O . TRP A 1 86 ? 1.333 4.143 25.593 1.00 66.31 86 TRP A O 1
ATOM 692 N N . SER A 1 87 ? 1.174 4.756 23.444 1.00 63.41 87 SER A N 1
ATOM 693 C CA . SER A 1 87 ? 2.473 4.235 23.020 1.00 63.41 87 SER A CA 1
ATOM 694 C C . SER A 1 87 ? 3.596 5.251 23.311 1.00 63.41 87 SER A C 1
ATOM 696 O O . SER A 1 87 ? 3.479 6.413 22.907 1.00 63.41 87 SER A O 1
ATOM 698 N N . PRO A 1 88 ? 4.729 4.832 23.911 1.00 58.19 88 PRO A N 1
ATOM 699 C CA . PRO A 1 88 ? 5.959 5.626 23.999 1.00 58.19 88 PRO A CA 1
ATOM 700 C C . PRO A 1 88 ? 6.485 6.051 22.620 1.00 58.19 88 PRO A C 1
ATOM 702 O O . PRO A 1 88 ? 7.095 7.112 22.476 1.00 58.19 88 PRO A O 1
ATOM 705 N N . ARG A 1 89 ? 6.224 5.241 21.583 1.00 64.56 89 ARG A N 1
ATOM 706 C CA . ARG A 1 89 ? 6.372 5.636 20.176 1.00 64.56 89 ARG A CA 1
ATOM 707 C C . ARG A 1 89 ? 5.110 6.384 19.761 1.00 64.56 89 ARG A C 1
ATOM 709 O O . ARG A 1 89 ? 4.139 5.780 19.308 1.00 64.56 89 ARG A O 1
ATOM 716 N N . HIS A 1 90 ? 5.111 7.692 19.989 1.00 65.56 90 HIS A N 1
ATOM 717 C CA . HIS A 1 90 ? 3.975 8.554 19.694 1.00 65.56 90 HIS A CA 1
ATOM 718 C C . HIS A 1 90 ? 3.932 8.925 18.207 1.00 65.56 90 HIS A C 1
ATOM 720 O O . HIS A 1 90 ? 4.745 9.727 17.739 1.00 65.56 90 HIS A O 1
ATOM 726 N N . TYR A 1 91 ? 2.931 8.420 17.484 1.00 79.19 91 TYR A N 1
ATOM 727 C CA . TYR A 1 91 ? 2.582 8.931 16.159 1.00 79.19 91 TYR A CA 1
ATOM 728 C C . TYR A 1 91 ? 1.235 9.651 16.203 1.00 79.19 91 TYR A C 1
ATOM 730 O O . TYR A 1 91 ? 0.241 9.040 16.587 1.00 79.19 91 TYR A O 1
ATOM 738 N N . PRO A 1 92 ? 1.136 10.918 15.760 1.00 82.62 92 PRO A N 1
ATOM 739 C CA . PRO A 1 92 ? -0.084 11.723 15.893 1.00 82.62 92 PRO A CA 1
ATOM 740 C C . PRO A 1 92 ? -1.277 11.185 15.088 1.00 82.62 92 PRO A C 1
ATOM 742 O O . PRO A 1 92 ? -2.396 11.675 15.244 1.00 82.62 92 PRO A O 1
ATOM 745 N N . TYR A 1 93 ? -1.037 10.215 14.203 1.00 85.88 93 TYR A N 1
ATOM 746 C CA . TYR A 1 93 ? -2.055 9.563 13.393 1.00 85.88 93 TYR A CA 1
ATOM 747 C C . TYR A 1 93 ? -2.573 8.247 13.992 1.00 85.88 93 TYR A C 1
ATOM 749 O O . TYR A 1 93 ? -3.579 7.756 13.486 1.00 85.88 93 TYR A O 1
ATOM 757 N N . TRP A 1 94 ? -1.956 7.711 15.053 1.00 87.88 94 TRP A N 1
ATOM 758 C CA . TRP A 1 94 ? -2.432 6.524 15.770 1.00 87.88 94 TRP A CA 1
ATOM 759 C C . TRP A 1 94 ? -3.417 6.888 16.875 1.00 87.88 94 TRP A C 1
ATOM 761 O O . TRP A 1 94 ? -3.171 7.796 17.675 1.00 87.88 94 TRP A O 1
ATOM 771 N N . VAL A 1 95 ? -4.502 6.124 16.949 1.00 89.69 95 VAL A N 1
ATOM 772 C CA . VAL A 1 95 ? -5.427 6.121 18.080 1.00 89.69 95 VAL A CA 1
ATOM 773 C C . VAL A 1 95 ? -5.711 4.680 18.475 1.00 89.69 95 VAL A C 1
ATOM 775 O O . VAL A 1 95 ? -6.176 3.879 17.663 1.00 89.69 95 VAL A O 1
ATOM 778 N N . LEU A 1 96 ? -5.398 4.369 19.727 1.00 88.88 96 LEU A N 1
ATOM 779 C CA . LEU A 1 96 ? -5.616 3.079 20.361 1.00 88.88 96 LEU A CA 1
ATOM 780 C C . LEU A 1 96 ? -6.986 3.071 21.038 1.00 88.88 96 LEU A C 1
ATOM 782 O O . LEU A 1 96 ? -7.384 4.077 21.631 1.00 88.88 96 LEU A O 1
ATOM 786 N N . ALA A 1 97 ? -7.688 1.944 20.955 1.00 90.38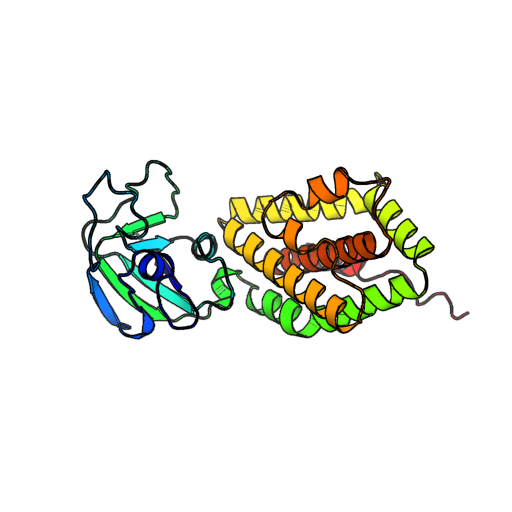 97 ALA A N 1
ATOM 787 C CA . ALA A 1 97 ? -8.971 1.742 21.617 1.00 90.38 97 ALA A CA 1
ATOM 788 C C . ALA A 1 97 ? -9.167 0.275 22.021 1.00 90.38 97 ALA A C 1
ATOM 790 O O . ALA A 1 97 ? -8.704 -0.636 21.336 1.00 90.38 97 ALA A O 1
ATOM 791 N N . HIS A 1 98 ? -9.903 0.036 23.106 1.00 90.69 98 HIS A N 1
ATOM 7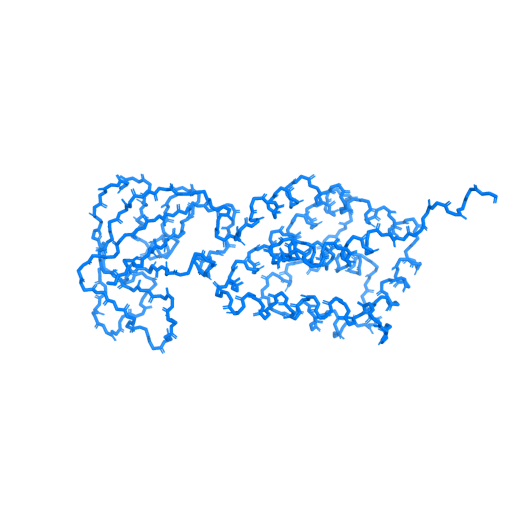92 C CA . HIS A 1 98 ? -10.358 -1.311 23.479 1.00 90.69 98 HIS A CA 1
ATOM 793 C C . HIS A 1 98 ? -11.660 -1.718 22.786 1.00 90.69 98 HIS A C 1
ATOM 795 O O . HIS A 1 98 ? -12.023 -2.891 22.804 1.00 90.69 98 HIS A O 1
ATOM 801 N N . LYS A 1 99 ? -12.380 -0.764 22.187 1.00 93.75 99 LYS A N 1
ATOM 802 C CA . LYS A 1 99 ? -13.603 -1.026 21.432 1.00 93.75 99 LYS A CA 1
ATOM 803 C C . LYS A 1 99 ? -13.587 -0.248 20.132 1.00 93.75 99 LYS A C 1
ATOM 805 O O . LYS A 1 99 ? -13.161 0.908 20.105 1.00 93.75 99 LYS A O 1
ATOM 810 N N . VAL A 1 100 ? -14.084 -0.868 19.073 1.00 96.25 100 VAL A N 1
ATOM 811 C CA . VAL A 1 100 ? -14.264 -0.215 17.776 1.00 96.25 100 VAL A CA 1
ATOM 812 C C . VAL A 1 100 ? -15.638 -0.542 17.225 1.00 96.25 100 VAL A C 1
ATOM 814 O O . VAL A 1 100 ? -16.072 -1.689 17.281 1.00 96.25 100 VAL A O 1
ATOM 817 N N . ARG A 1 101 ? -16.324 0.460 16.682 1.00 97.50 101 ARG A N 1
ATOM 818 C CA . ARG A 1 101 ? -17.495 0.256 15.833 1.00 97.50 101 ARG A CA 1
ATOM 819 C C . ARG A 1 101 ? -17.037 0.178 14.386 1.00 97.50 101 ARG A C 1
ATOM 821 O O . ARG A 1 101 ? -16.382 1.105 13.913 1.00 97.50 101 ARG A O 1
ATOM 828 N N . VAL A 1 102 ? -17.362 -0.899 13.682 1.00 97.81 102 VAL A N 1
ATOM 829 C CA . VAL A 1 102 ? -17.046 -1.023 12.253 1.00 97.81 102 VAL A CA 1
ATOM 830 C C . VAL A 1 102 ? -18.141 -0.311 11.473 1.00 97.81 102 VAL A C 1
ATOM 832 O O . VAL A 1 102 ? -19.298 -0.720 11.518 1.00 97.81 102 VAL A O 1
ATOM 835 N N . ALA A 1 103 ? -17.810 0.785 10.797 1.00 97.31 103 ALA A N 1
ATOM 836 C CA . ALA A 1 103 ? -18.808 1.583 10.094 1.00 97.31 103 ALA A CA 1
ATOM 837 C C . ALA A 1 103 ? -19.099 1.008 8.704 1.00 97.31 103 ALA A C 1
ATOM 839 O O . ALA A 1 103 ? -20.245 0.691 8.397 1.00 97.31 103 ALA A O 1
ATOM 840 N N . GLU A 1 104 ? -18.064 0.865 7.876 1.00 97.62 104 GLU A N 1
ATOM 841 C CA . GLU A 1 104 ? -18.181 0.349 6.512 1.00 97.62 104 GLU A CA 1
ATOM 842 C C . GLU A 1 104 ? -16.828 -0.120 5.962 1.00 97.62 104 GLU A C 1
ATOM 844 O O . GLU A 1 104 ? -15.763 0.305 6.421 1.00 97.62 104 GLU A O 1
ATOM 849 N N . GLU A 1 105 ? -16.879 -0.982 4.948 1.00 98.12 105 GLU A N 1
ATOM 850 C CA . GLU A 1 105 ? -15.735 -1.278 4.087 1.00 98.12 105 GLU A CA 1
ATOM 851 C C . GLU A 1 105 ? -15.635 -0.228 2.980 1.00 98.12 105 GLU A C 1
ATOM 853 O O . GLU A 1 105 ? -16.636 0.147 2.370 1.00 98.12 105 GLU A O 1
ATOM 858 N N . ILE A 1 106 ? -14.417 0.207 2.674 1.00 97.38 106 ILE A N 1
ATOM 859 C CA . ILE A 1 106 ? -14.129 1.122 1.571 1.00 97.38 106 ILE A CA 1
ATOM 860 C C . ILE A 1 106 ? -13.072 0.532 0.645 1.00 97.38 106 ILE A C 1
ATOM 862 O O . ILE A 1 106 ? -12.356 -0.410 0.980 1.00 97.38 106 ILE A O 1
ATOM 866 N N . GLU A 1 107 ? -12.932 1.109 -0.546 1.00 96.50 107 GLU A N 1
ATOM 867 C CA . GLU A 1 107 ? -12.016 0.553 -1.529 1.00 96.50 107 GLU A CA 1
ATOM 868 C C . GLU A 1 107 ? -10.544 0.692 -1.080 1.00 96.50 107 GLU A C 1
ATOM 870 O O . GLU A 1 107 ? -10.076 1.808 -0.812 1.00 96.50 107 GLU A O 1
ATOM 875 N N . PRO A 1 108 ? -9.760 -0.405 -1.067 1.00 94.50 108 PRO A N 1
ATOM 876 C CA . PRO A 1 108 ? -8.429 -0.425 -0.458 1.00 94.50 108 PRO A CA 1
ATOM 877 C C . PRO A 1 108 ? -7.422 0.467 -1.185 1.00 94.50 108 PRO A C 1
ATOM 879 O O . PRO A 1 108 ? -6.500 1.009 -0.572 1.00 94.50 108 PRO A O 1
ATOM 882 N N . TRP A 1 109 ? -7.623 0.712 -2.485 1.00 94.19 109 TRP A N 1
ATOM 883 C CA . TRP A 1 109 ? -6.767 1.604 -3.272 1.00 94.19 109 TRP A CA 1
ATOM 884 C C . TRP A 1 109 ? -6.697 3.025 -2.695 1.00 94.19 109 TRP A C 1
ATOM 886 O O . TRP A 1 109 ? -5.728 3.740 -2.948 1.00 94.19 109 TRP A O 1
ATOM 896 N N . ARG A 1 110 ? -7.680 3.450 -1.890 1.00 94.00 110 ARG A N 1
ATOM 897 C CA . ARG A 1 110 ? -7.683 4.773 -1.247 1.00 94.00 110 ARG A CA 1
ATOM 898 C C . ARG A 1 110 ? -6.524 4.964 -0.268 1.00 94.00 110 ARG A C 1
ATOM 900 O O . ARG A 1 110 ? -6.042 6.094 -0.129 1.00 94.00 110 ARG A O 1
ATOM 907 N N . ALA A 1 111 ? -6.030 3.888 0.350 1.00 93.56 111 ALA A N 1
ATOM 908 C CA . ALA A 1 111 ? -4.848 3.936 1.210 1.00 93.56 111 ALA A CA 1
ATOM 909 C C . ALA A 1 111 ? -3.597 4.361 0.423 1.00 93.56 111 ALA A C 1
ATOM 911 O O . ALA A 1 111 ? -2.830 5.210 0.878 1.00 93.56 111 ALA A O 1
ATOM 912 N N . LEU A 1 112 ? -3.473 3.917 -0.832 1.00 90.62 112 LEU A N 1
ATOM 913 C CA . LEU A 1 112 ? -2.396 4.339 -1.734 1.00 90.62 112 LEU A CA 1
ATOM 914 C C . LEU A 1 112 ? -2.522 5.815 -2.146 1.00 90.62 112 LEU A C 1
ATOM 916 O O . LEU A 1 112 ? -1.527 6.455 -2.462 1.00 90.62 112 LEU A O 1
ATOM 920 N N . GLY A 1 113 ? -3.718 6.399 -2.073 1.00 88.81 113 GLY A N 1
ATOM 921 C CA . GLY A 1 113 ? -3.941 7.839 -2.182 1.00 88.81 113 GLY A CA 1
ATOM 922 C C . GLY A 1 113 ? -4.886 8.272 -3.278 1.00 88.81 113 GLY A C 1
ATOM 923 O O . GLY A 1 113 ? -5.610 7.442 -3.822 1.00 88.81 113 GLY A O 1
ATOM 924 N N . PRO A 1 114 ? -4.927 9.581 -3.596 1.00 86.44 114 PRO A N 1
ATOM 925 C CA . PRO A 1 114 ? -5.932 10.135 -4.507 1.00 86.44 114 PRO A CA 1
ATOM 926 C C . PRO A 1 114 ? -5.932 9.480 -5.892 1.00 86.44 114 PRO A C 1
ATOM 928 O O . PRO A 1 114 ? -6.940 9.497 -6.592 1.00 86.44 114 PRO A O 1
ATOM 931 N N . ARG A 1 115 ? -4.789 8.912 -6.290 1.00 87.38 115 ARG A N 1
ATOM 932 C CA . ARG A 1 115 ? -4.587 8.190 -7.549 1.00 87.38 115 ARG A CA 1
ATOM 933 C C . ARG A 1 115 ? -4.263 6.713 -7.337 1.00 87.38 115 ARG A C 1
ATOM 935 O O . ARG A 1 115 ? -3.727 6.080 -8.240 1.00 87.38 115 ARG A O 1
ATOM 942 N N . GLY A 1 116 ? -4.566 6.159 -6.164 1.00 89.69 116 GLY A N 1
ATOM 943 C CA . GLY A 1 116 ? -4.211 4.786 -5.814 1.00 89.69 116 GLY A CA 1
ATOM 944 C C . GLY A 1 116 ? -4.755 3.752 -6.798 1.00 89.69 116 GLY A C 1
ATOM 945 O O . GLY A 1 116 ? -4.052 2.817 -7.159 1.00 89.69 116 GLY A O 1
ATOM 946 N N . ASN A 1 117 ? -5.950 3.976 -7.346 1.00 92.38 117 ASN A N 1
ATOM 947 C CA . ASN A 1 117 ? -6.497 3.138 -8.413 1.00 92.38 117 ASN A CA 1
ATOM 948 C C . ASN A 1 117 ? -5.632 3.133 -9.689 1.00 92.38 117 ASN A C 1
ATOM 950 O O . ASN A 1 117 ? -5.495 2.096 -10.327 1.00 92.38 117 ASN A O 1
ATOM 954 N N . LYS A 1 118 ? -5.026 4.268 -10.061 1.00 89.19 118 LYS A N 1
ATOM 955 C CA . LYS A 1 118 ? -4.105 4.365 -11.204 1.00 89.19 118 LYS A CA 1
ATOM 956 C C . LYS A 1 118 ? -2.759 3.716 -10.911 1.00 89.19 118 LYS A C 1
ATOM 958 O O . LYS A 1 118 ? -2.143 3.192 -11.831 1.00 89.19 118 LYS A O 1
ATOM 963 N N . VAL A 1 119 ? -2.302 3.774 -9.658 1.00 88.94 119 VAL A N 1
ATOM 964 C CA . VAL A 1 119 ? -1.096 3.058 -9.218 1.00 88.94 119 VAL A CA 1
ATOM 965 C C . VAL A 1 119 ? -1.308 1.558 -9.402 1.00 88.94 119 VAL A C 1
ATOM 967 O O . VAL A 1 119 ? -0.501 0.921 -10.068 1.00 88.94 119 VAL A O 1
ATOM 970 N N . LEU A 1 120 ? -2.427 1.023 -8.904 1.00 92.00 120 LEU A N 1
ATOM 971 C CA . LEU A 1 120 ? -2.765 -0.392 -9.078 1.00 92.00 120 LEU A CA 1
ATOM 972 C C . LEU A 1 120 ? -2.950 -0.762 -10.553 1.00 92.00 120 LEU A C 1
ATOM 974 O O . LEU A 1 120 ? -2.356 -1.728 -11.006 1.00 92.00 120 LEU A O 1
ATOM 978 N N . ASP A 1 121 ? -3.672 0.040 -11.344 1.00 91.88 121 ASP A N 1
ATOM 979 C CA . ASP A 1 121 ? -3.817 -0.214 -12.787 1.00 91.88 121 ASP A CA 1
ATOM 980 C C . ASP A 1 121 ? -2.463 -0.247 -13.517 1.00 91.88 121 ASP A C 1
ATOM 982 O O . ASP A 1 121 ? -2.222 -1.117 -14.357 1.00 91.88 121 ASP A O 1
ATOM 986 N N . PHE A 1 122 ? -1.551 0.670 -13.176 1.00 88.12 122 PHE A N 1
ATOM 987 C CA . PHE A 1 122 ? -0.200 0.654 -13.721 1.00 88.12 122 PHE A CA 1
ATOM 988 C C . PHE A 1 122 ? 0.538 -0.629 -13.339 1.00 88.12 122 PHE A C 1
ATOM 990 O O . PHE A 1 122 ? 1.077 -1.282 -14.230 1.00 88.12 122 PHE A O 1
ATOM 997 N N . ILE A 1 123 ? 0.551 -0.991 -12.055 1.00 88.12 123 ILE A N 1
ATOM 998 C CA . ILE A 1 123 ? 1.268 -2.167 -11.547 1.00 88.12 123 ILE A CA 1
ATOM 999 C C . ILE A 1 123 ? 0.697 -3.457 -12.143 1.00 88.12 123 ILE A C 1
ATOM 1001 O O . ILE A 1 123 ? 1.458 -4.278 -12.646 1.00 88.12 123 ILE A O 1
ATOM 1005 N N . ASP A 1 124 ? -0.623 -3.611 -12.160 1.00 90.19 124 ASP A N 1
ATOM 1006 C CA . ASP A 1 124 ? -1.260 -4.872 -12.536 1.00 90.19 124 ASP A CA 1
ATOM 1007 C C . ASP A 1 124 ? -1.328 -5.060 -14.056 1.00 90.19 124 ASP A C 1
ATOM 1009 O O . ASP A 1 124 ? -1.204 -6.177 -14.558 1.00 90.19 124 ASP A O 1
ATOM 1013 N N . ARG A 1 125 ? -1.539 -3.979 -14.822 1.00 89.44 125 ARG A N 1
ATOM 1014 C CA . ARG A 1 125 ? -1.847 -4.085 -16.261 1.00 89.44 125 ARG A CA 1
ATOM 1015 C C . ARG A 1 125 ? -0.747 -3.574 -17.171 1.00 89.44 125 ARG A C 1
ATOM 1017 O O . ARG A 1 125 ? -0.535 -4.119 -18.254 1.00 89.44 125 ARG A O 1
ATOM 1024 N N . GLN A 1 126 ? -0.061 -2.506 -16.778 1.00 86.94 126 GLN A N 1
ATOM 1025 C CA . GLN A 1 126 ? 0.886 -1.826 -17.666 1.00 86.94 126 GLN A CA 1
ATOM 1026 C C . GLN A 1 126 ? 2.323 -2.275 -17.417 1.00 86.94 126 GLN A C 1
ATOM 1028 O O . GLN A 1 126 ? 3.098 -2.441 -18.365 1.00 86.94 126 GLN A O 1
ATOM 1033 N N . LEU A 1 127 ? 2.681 -2.462 -16.150 1.00 85.31 127 LEU A N 1
ATOM 1034 C CA . LEU A 1 127 ? 4.036 -2.746 -15.721 1.00 85.31 127 LEU A CA 1
ATOM 1035 C C . LEU A 1 127 ? 4.567 -4.074 -16.274 1.00 85.31 127 LEU A C 1
ATOM 1037 O O . LEU A 1 127 ? 5.678 -4.031 -16.792 1.00 85.31 127 LEU A O 1
ATOM 1041 N N . PRO A 1 128 ? 3.821 -5.197 -16.317 1.00 86.44 128 PRO A N 1
ATOM 1042 C CA . PRO A 1 128 ? 4.346 -6.439 -16.889 1.00 86.44 128 PRO A CA 1
ATOM 1043 C C . PRO A 1 128 ? 4.780 -6.275 -18.352 1.00 86.44 128 PRO A C 1
ATOM 1045 O O . PRO A 1 128 ? 5.864 -6.698 -18.750 1.00 86.44 128 PRO A O 1
ATOM 1048 N N . THR A 1 129 ? 3.973 -5.574 -19.154 1.00 86.25 129 THR A N 1
ATOM 1049 C CA . THR A 1 129 ? 4.302 -5.285 -20.559 1.00 86.25 129 THR A CA 1
ATOM 1050 C C . THR A 1 129 ? 5.530 -4.380 -20.669 1.00 86.25 129 THR A C 1
ATOM 1052 O O . THR A 1 129 ? 6.418 -4.633 -21.482 1.00 86.25 129 THR A O 1
ATOM 1055 N N . LYS A 1 130 ? 5.611 -3.332 -19.840 1.00 85.12 130 LYS A N 1
ATOM 1056 C CA . LYS A 1 130 ? 6.758 -2.411 -19.823 1.00 85.12 130 LYS A CA 1
ATOM 1057 C C . LYS A 1 130 ? 8.043 -3.093 -19.367 1.00 85.12 130 LYS A C 1
ATOM 1059 O O . LYS A 1 130 ? 9.076 -2.885 -19.994 1.00 85.12 130 LYS A O 1
ATOM 1064 N N . ALA A 1 131 ? 7.969 -3.923 -18.333 1.00 81.56 131 ALA A N 1
ATOM 1065 C CA . ALA A 1 131 ? 9.092 -4.694 -17.822 1.00 81.56 131 ALA A CA 1
ATOM 1066 C C . ALA A 1 131 ? 9.657 -5.606 -18.914 1.00 81.56 131 ALA A C 1
ATOM 1068 O O . ALA A 1 131 ? 10.848 -5.532 -19.200 1.00 81.56 131 ALA A O 1
ATOM 1069 N N . ARG A 1 132 ? 8.804 -6.353 -19.630 1.00 83.12 132 ARG A N 1
ATOM 1070 C CA . ARG A 1 132 ? 9.239 -7.167 -20.780 1.00 83.12 132 ARG A CA 1
ATOM 1071 C C . ARG A 1 132 ? 9.916 -6.331 -21.865 1.00 83.12 132 ARG A C 1
ATOM 1073 O O . ARG A 1 132 ? 10.967 -6.719 -22.356 1.00 83.12 132 ARG A O 1
ATOM 1080 N N . GLN A 1 133 ? 9.371 -5.162 -22.207 1.00 84.25 133 GLN A N 1
ATOM 1081 C CA . GLN A 1 133 ? 10.007 -4.257 -23.175 1.00 84.25 133 GLN A CA 1
ATOM 1082 C C . GLN A 1 133 ? 11.391 -3.783 -22.710 1.00 84.25 133 GLN A C 1
ATOM 1084 O O . GLN A 1 133 ? 12.317 -3.706 -23.516 1.00 84.25 133 GLN A O 1
ATOM 1089 N N . TRP A 1 134 ? 11.542 -3.452 -21.426 1.00 83.88 134 TRP A N 1
ATOM 1090 C CA . TRP A 1 134 ? 12.827 -3.067 -20.843 1.00 83.88 134 TRP A CA 1
ATOM 1091 C C . TRP A 1 134 ? 13.832 -4.224 -20.870 1.00 83.88 134 TRP A C 1
ATOM 1093 O O . TRP A 1 134 ? 14.969 -4.011 -21.284 1.00 83.88 134 TRP A O 1
ATOM 1103 N N . ILE A 1 135 ? 13.392 -5.438 -20.528 1.00 83.81 135 ILE A N 1
ATOM 1104 C CA . ILE A 1 135 ? 14.197 -6.665 -20.587 1.00 83.81 135 ILE A CA 1
ATOM 1105 C C . ILE A 1 135 ? 14.658 -6.945 -22.020 1.00 83.81 135 ILE A C 1
ATOM 1107 O O . ILE A 1 135 ? 15.851 -7.116 -22.250 1.00 83.81 135 ILE A O 1
ATOM 1111 N N . SER A 1 136 ? 13.756 -6.920 -23.006 1.00 82.62 136 SER A N 1
ATOM 1112 C CA . SER A 1 136 ? 14.119 -7.169 -24.407 1.00 8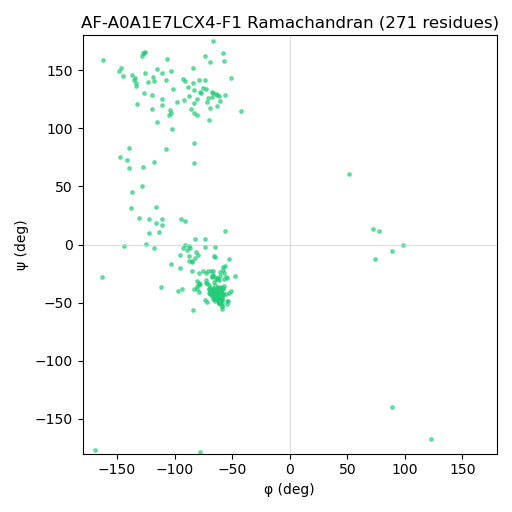2.62 136 SER A CA 1
ATOM 1113 C C . SER A 1 136 ? 15.128 -6.150 -24.940 1.00 82.62 136 SER A C 1
ATOM 1115 O O . SER A 1 136 ? 16.042 -6.516 -25.673 1.00 82.62 136 SER A O 1
ATOM 1117 N N . ARG A 1 137 ? 15.004 -4.872 -24.554 1.00 82.44 137 ARG A N 1
ATOM 1118 C CA . ARG A 1 137 ? 15.989 -3.837 -24.917 1.00 82.44 137 ARG A CA 1
ATOM 1119 C C . ARG A 1 137 ? 17.356 -4.107 -24.295 1.00 82.44 137 ARG A C 1
ATOM 1121 O O . ARG A 1 137 ? 18.364 -3.908 -24.963 1.00 82.44 137 ARG A O 1
ATOM 1128 N N . TRP A 1 138 ? 17.386 -4.565 -23.046 1.00 82.69 138 TRP A N 1
ATOM 1129 C CA . TRP A 1 138 ? 18.622 -4.971 -22.378 1.00 82.69 138 TRP A CA 1
ATOM 1130 C C . TRP A 1 138 ? 19.269 -6.173 -23.046 1.00 82.69 138 TRP A C 1
ATOM 1132 O O . TRP A 1 138 ? 20.464 -6.155 -23.286 1.00 82.69 138 TRP A O 1
ATOM 1142 N N . GLN A 1 139 ? 18.492 -7.189 -23.413 1.00 81.94 139 GLN A N 1
ATOM 1143 C CA . GLN A 1 139 ? 19.016 -8.365 -24.109 1.00 81.94 139 GLN A CA 1
ATOM 1144 C C . GLN A 1 139 ? 19.566 -8.031 -25.503 1.00 81.94 139 GLN A C 1
ATOM 1146 O O . GLN A 1 139 ? 20.552 -8.628 -25.924 1.00 81.94 139 GLN A O 1
ATOM 1151 N N . ALA A 1 140 ? 18.948 -7.081 -26.213 1.00 84.25 140 ALA A N 1
ATOM 1152 C CA . ALA A 1 140 ? 19.387 -6.664 -27.544 1.00 84.25 140 ALA A CA 1
ATOM 1153 C C . ALA A 1 140 ? 20.692 -5.849 -27.528 1.00 84.25 140 ALA A C 1
ATOM 1155 O O . ALA A 1 140 ? 21.475 -5.930 -28.470 1.00 84.25 140 ALA A O 1
ATOM 1156 N N . ASP A 1 141 ? 20.918 -5.061 -26.476 1.00 82.88 141 ASP A N 1
ATOM 1157 C CA . ASP A 1 141 ? 22.095 -4.204 -26.330 1.00 82.88 141 ASP A CA 1
ATOM 1158 C C . ASP A 1 141 ? 22.490 -4.087 -24.845 1.00 82.88 141 ASP A C 1
ATOM 1160 O O . ASP A 1 141 ? 22.215 -3.061 -24.214 1.00 82.88 141 ASP A O 1
ATOM 1164 N N . PRO A 1 142 ? 23.105 -5.132 -24.251 1.00 79.38 142 PRO A N 1
ATOM 1165 C CA . PRO A 1 142 ? 23.425 -5.130 -22.825 1.00 79.38 142 PRO A CA 1
ATOM 1166 C C . PRO A 1 142 ? 24.427 -4.037 -22.465 1.00 79.38 142 PRO A C 1
ATOM 1168 O O . PRO A 1 142 ? 24.224 -3.316 -21.494 1.00 79.38 142 PRO A O 1
ATOM 1171 N N . GLN A 1 143 ? 25.475 -3.863 -23.278 1.00 77.50 143 GLN A N 1
ATOM 1172 C CA . GLN A 1 143 ? 26.506 -2.853 -23.036 1.00 77.50 143 GLN A CA 1
ATOM 1173 C C . GLN A 1 143 ? 25.961 -1.439 -23.202 1.00 77.50 143 GLN A C 1
ATOM 1175 O O . GLN A 1 143 ? 26.219 -0.598 -22.350 1.00 77.50 143 GLN A O 1
ATOM 1180 N N . GLY A 1 144 ? 25.179 -1.16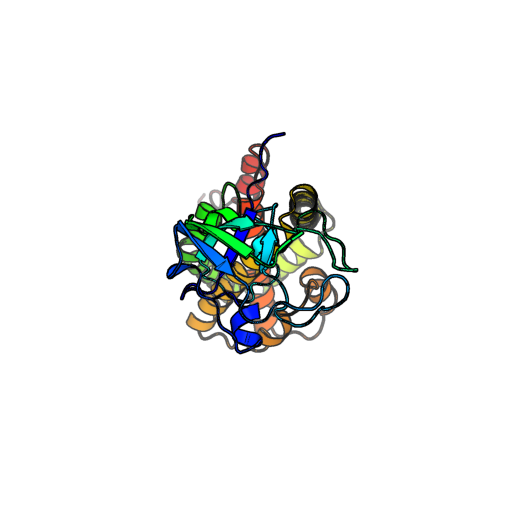1 -24.247 1.00 76.38 144 GLY A N 1
ATOM 1181 C CA . GLY A 1 144 ? 24.596 0.160 -24.433 1.00 76.38 144 GLY A CA 1
ATOM 1182 C C . GLY A 1 144 ? 23.461 0.446 -23.453 1.00 76.38 144 GLY A C 1
ATOM 1183 O O . GLY A 1 144 ? 23.310 1.589 -23.040 1.00 76.38 144 GLY A O 1
ATOM 1184 N N . MET A 1 145 ? 22.690 -0.549 -23.000 1.00 73.56 145 MET A N 1
ATOM 1185 C CA . MET A 1 145 ? 21.728 -0.359 -21.904 1.00 73.56 145 MET A CA 1
ATOM 1186 C C . MET A 1 145 ? 22.421 -0.160 -20.560 1.00 73.56 145 MET A C 1
ATOM 1188 O O . MET A 1 145 ? 21.981 0.689 -19.787 1.00 73.56 145 MET A O 1
ATOM 1192 N N . GLN A 1 146 ? 23.513 -0.878 -20.304 1.00 70.19 146 GLN A N 1
ATOM 1193 C CA . GLN A 1 146 ? 24.350 -0.650 -19.137 1.00 70.19 146 GLN A CA 1
ATOM 1194 C C . GLN A 1 146 ? 24.971 0.740 -19.191 1.00 70.19 146 GLN A C 1
ATOM 1196 O O . GLN A 1 146 ? 24.932 1.434 -18.186 1.00 70.19 146 GLN A O 1
ATOM 1201 N N . GLN A 1 147 ? 25.510 1.163 -20.333 1.00 70.88 147 GLN A N 1
ATOM 1202 C CA . GLN A 1 147 ? 26.062 2.499 -20.496 1.00 70.88 147 GLN A CA 1
ATOM 1203 C C . GLN A 1 147 ? 24.961 3.541 -20.324 1.00 70.88 147 GLN A C 1
ATOM 1205 O O . GLN A 1 147 ? 25.135 4.426 -19.516 1.00 70.88 147 GLN A O 1
ATOM 1210 N N . ARG A 1 148 ? 23.777 3.379 -20.928 1.00 70.38 148 ARG A N 1
ATOM 1211 C CA . ARG A 1 148 ? 22.631 4.280 -20.711 1.00 70.38 148 ARG A CA 1
ATOM 1212 C C . ARG A 1 148 ? 22.182 4.336 -19.254 1.00 70.38 148 ARG A C 1
ATOM 1214 O O . ARG A 1 148 ? 21.814 5.402 -18.787 1.00 70.38 148 ARG A O 1
ATOM 1221 N N . PHE A 1 149 ? 22.176 3.214 -18.536 1.00 67.25 149 PHE A N 1
ATOM 1222 C CA . PHE A 1 149 ? 21.856 3.185 -17.108 1.00 67.25 149 PHE A CA 1
ATOM 1223 C C . PHE A 1 149 ? 22.961 3.822 -16.266 1.00 67.25 149 PHE A C 1
ATOM 1225 O O . PHE A 1 149 ? 22.664 4.552 -15.330 1.00 67.25 149 PHE A O 1
ATOM 1232 N N . THR A 1 150 ? 24.221 3.541 -16.587 1.00 64.62 150 THR A N 1
ATOM 1233 C CA . THR A 1 150 ? 25.396 4.114 -15.932 1.00 64.62 150 THR A CA 1
ATOM 1234 C C . THR A 1 150 ? 25.463 5.606 -16.182 1.00 64.62 150 THR A C 1
ATOM 1236 O O . THR A 1 150 ? 25.596 6.319 -15.210 1.00 64.62 150 THR A O 1
ATOM 1239 N N . ASP A 1 151 ? 25.284 6.074 -17.411 1.00 63.59 151 ASP A N 1
ATOM 1240 C CA . ASP A 1 151 ? 25.186 7.481 -17.789 1.00 63.59 151 ASP A CA 1
ATOM 1241 C C . ASP A 1 151 ? 24.020 8.114 -17.039 1.00 63.59 151 ASP A C 1
ATOM 1243 O O . ASP A 1 151 ? 24.232 9.001 -16.234 1.00 63.59 151 ASP A O 1
ATOM 1247 N N . TRP A 1 152 ? 22.808 7.570 -17.145 1.00 59.00 152 TRP A N 1
ATOM 1248 C CA . TRP A 1 152 ? 21.654 8.060 -16.384 1.00 59.00 152 TRP A CA 1
ATOM 1249 C C . TRP A 1 152 ? 21.876 8.109 -14.854 1.00 59.00 152 TRP A C 1
ATOM 1251 O O . TRP A 1 152 ? 21.280 8.934 -14.163 1.00 59.00 152 TRP A O 1
ATOM 1261 N N . TYR A 1 153 ? 22.723 7.234 -14.302 1.00 55.28 153 TYR A N 1
ATOM 1262 C CA . TYR A 1 153 ? 22.997 7.131 -12.866 1.00 55.28 153 TYR A CA 1
ATOM 1263 C C . TYR A 1 153 ? 24.218 7.941 -12.381 1.00 55.28 153 TYR A C 1
ATOM 1265 O O . TYR A 1 153 ? 24.223 8.468 -11.266 1.00 55.28 153 TYR A O 1
ATOM 1273 N N . GLU A 1 154 ? 25.289 7.993 -13.169 1.00 55.84 154 GLU A N 1
ATOM 1274 C CA . GLU A 1 154 ? 26.573 8.633 -12.863 1.00 55.84 154 GLU A CA 1
ATOM 1275 C C . GLU A 1 154 ? 26.658 10.047 -13.424 1.00 55.84 154 GLU A C 1
ATOM 1277 O O . GLU A 1 154 ? 27.453 10.827 -12.901 1.00 55.84 154 GLU A O 1
ATOM 1282 N N . ASP A 1 155 ? 25.838 10.397 -14.418 1.00 54.91 155 ASP A N 1
ATOM 1283 C CA . ASP A 1 155 ? 25.797 11.739 -14.981 1.00 54.91 155 ASP A CA 1
ATOM 1284 C C . ASP A 1 155 ? 25.347 12.746 -13.900 1.00 54.91 155 ASP A C 1
ATOM 1286 O O . ASP A 1 155 ? 24.260 12.619 -13.328 1.00 54.91 155 ASP A O 1
ATOM 1290 N N . PRO A 1 156 ? 26.181 13.744 -13.560 1.00 49.88 156 PRO A N 1
ATOM 1291 C CA . PRO A 1 156 ? 25.831 14.807 -12.623 1.00 49.88 156 PRO A CA 1
ATOM 1292 C C . PRO A 1 156 ? 24.848 15.853 -13.194 1.00 49.88 156 PRO A C 1
ATOM 1294 O O . PRO A 1 156 ? 24.579 16.850 -12.518 1.00 49.88 156 PRO A O 1
ATOM 1297 N N . THR A 1 157 ? 24.327 15.680 -14.415 1.00 55.25 157 THR A N 1
ATOM 1298 C CA . THR A 1 157 ? 23.349 16.590 -15.038 1.00 55.25 157 THR A CA 1
ATOM 1299 C C . THR A 1 157 ? 21.903 16.408 -14.524 1.00 55.25 157 THR A C 1
ATOM 1301 O O . THR A 1 157 ? 21.604 15.647 -13.599 1.00 55.25 157 THR A O 1
ATOM 1304 N N . GLU A 1 158 ? 20.988 17.203 -15.090 1.00 52.06 158 GLU A N 1
ATOM 1305 C CA . GLU A 1 158 ? 19.576 17.398 -14.732 1.00 52.06 158 GLU A CA 1
ATOM 1306 C C . GLU A 1 158 ? 18.779 16.093 -14.521 1.00 52.06 158 GLU A C 1
ATOM 1308 O O . GLU A 1 158 ? 17.865 16.074 -13.701 1.00 52.06 158 GLU A O 1
ATOM 1313 N N . GLU A 1 159 ? 19.144 14.975 -15.158 1.00 44.28 159 GLU A N 1
ATOM 1314 C CA . GLU A 1 159 ? 18.399 13.706 -15.089 1.00 44.28 159 GLU A CA 1
ATOM 1315 C C . GLU A 1 159 ? 18.651 12.862 -13.825 1.00 44.28 159 GLU A C 1
ATOM 1317 O O . GLU A 1 159 ? 17.698 12.308 -13.265 1.00 44.28 159 GLU A O 1
ATOM 1322 N N . ARG A 1 160 ? 19.884 12.796 -13.301 1.00 46.56 160 ARG A N 1
ATOM 1323 C CA . ARG A 1 160 ? 20.148 12.166 -11.991 1.00 46.56 160 ARG A CA 1
ATOM 1324 C C . ARG A 1 160 ? 19.530 12.991 -10.876 1.00 46.56 160 ARG A C 1
ATOM 1326 O O . ARG A 1 160 ? 18.874 12.441 -9.986 1.00 46.56 160 ARG A O 1
ATOM 1333 N N . ASN A 1 161 ? 19.688 14.313 -10.971 1.00 54.59 161 ASN A N 1
ATOM 1334 C CA . ASN A 1 161 ? 18.918 15.231 -10.149 1.00 54.59 161 ASN A CA 1
ATOM 1335 C C . ASN A 1 161 ? 17.431 14.911 -10.309 1.00 54.59 161 ASN A C 1
ATOM 1337 O O . ASN A 1 161 ? 16.759 14.798 -9.306 1.00 54.59 161 ASN A O 1
ATOM 1341 N N . SER A 1 162 ? 16.917 14.620 -11.502 1.00 52.59 162 SER A N 1
ATOM 1342 C CA . SER A 1 162 ? 15.497 14.304 -11.687 1.00 52.59 162 SER A CA 1
ATOM 1343 C C . SER A 1 162 ? 15.038 13.020 -10.989 1.00 52.59 162 SER A C 1
ATOM 1345 O O . SER A 1 162 ? 13.976 13.050 -10.381 1.00 52.59 162 SER A O 1
ATOM 1347 N N . LEU A 1 163 ? 15.787 11.907 -11.004 1.00 57.56 163 LEU A N 1
ATOM 1348 C CA . LEU A 1 163 ? 15.386 10.695 -10.261 1.00 57.56 163 LEU A CA 1
ATOM 1349 C C . LEU A 1 163 ? 15.553 10.869 -8.751 1.00 57.56 163 LEU A C 1
ATOM 1351 O O . LEU A 1 163 ? 14.640 10.539 -7.995 1.00 57.56 163 LEU A O 1
ATOM 1355 N N . GLU A 1 164 ? 16.718 11.338 -8.302 1.00 61.16 164 GLU A N 1
ATOM 1356 C CA . GLU A 1 164 ? 16.985 11.508 -6.876 1.00 61.16 164 GLU A CA 1
ATOM 1357 C C . GLU A 1 164 ? 16.064 12.580 -6.290 1.00 61.16 164 GLU A C 1
ATOM 1359 O O . GLU A 1 164 ? 15.490 12.366 -5.226 1.00 61.16 164 GLU A O 1
ATOM 1364 N N . MET A 1 165 ? 15.833 13.683 -7.008 1.00 62.34 165 MET A N 1
ATOM 1365 C CA . MET A 1 165 ? 14.842 14.694 -6.645 1.00 62.34 165 MET A CA 1
ATOM 1366 C C . MET A 1 165 ? 13.428 14.154 -6.762 1.00 62.34 165 MET A C 1
ATOM 1368 O O . MET A 1 165 ? 12.654 14.454 -5.873 1.00 62.34 165 MET A O 1
ATOM 1372 N N . ALA A 1 166 ? 13.064 13.336 -7.756 1.00 63.25 166 ALA A N 1
ATOM 1373 C CA . ALA A 1 166 ? 11.726 12.740 -7.812 1.00 63.25 166 ALA A CA 1
ATOM 1374 C C . ALA A 1 166 ? 11.487 11.797 -6.630 1.00 63.25 166 ALA A C 1
ATOM 1376 O O . ALA A 1 166 ? 10.455 11.892 -5.978 1.00 63.25 166 ALA A O 1
ATOM 1377 N N . LEU A 1 167 ? 12.439 10.922 -6.298 1.00 68.81 167 LEU A N 1
ATOM 1378 C CA . LEU A 1 167 ? 12.337 10.028 -5.144 1.00 68.81 167 LEU A CA 1
ATOM 1379 C C . LEU A 1 167 ? 12.361 10.805 -3.825 1.00 68.81 167 LEU A C 1
ATOM 1381 O O . LEU A 1 167 ? 11.569 10.507 -2.933 1.00 68.81 167 LEU A O 1
ATOM 1385 N N . ARG A 1 168 ? 13.218 11.824 -3.704 1.00 71.38 168 ARG A N 1
ATOM 1386 C CA . ARG A 1 168 ? 13.286 12.710 -2.535 1.00 71.38 168 ARG A CA 1
ATOM 1387 C C . ARG A 1 168 ? 12.005 13.520 -2.378 1.00 71.38 168 ARG A C 1
ATOM 1389 O O . ARG A 1 168 ? 11.472 13.567 -1.281 1.00 71.38 168 ARG A O 1
ATOM 1396 N N . HIS A 1 169 ? 11.485 14.084 -3.460 1.00 70.44 169 HIS A N 1
ATOM 1397 C CA . HIS A 1 169 ? 10.236 14.841 -3.515 1.00 70.44 169 HIS A CA 1
ATOM 1398 C C . HIS A 1 169 ? 9.033 13.959 -3.213 1.00 70.44 169 HIS A C 1
ATOM 1400 O O . HIS A 1 169 ? 8.175 14.343 -2.429 1.00 70.44 169 HIS A O 1
ATOM 1406 N N . VAL A 1 170 ? 8.980 12.744 -3.761 1.00 74.56 170 VAL A N 1
ATOM 1407 C CA . VAL A 1 170 ? 7.950 11.761 -3.417 1.00 74.56 170 VAL A CA 1
ATOM 1408 C C . VAL A 1 170 ? 8.060 11.366 -1.946 1.00 74.56 170 VAL A C 1
ATOM 1410 O O . VAL A 1 170 ? 7.043 11.325 -1.260 1.00 74.56 170 VAL A O 1
ATOM 1413 N N . ALA A 1 171 ? 9.263 11.124 -1.423 1.00 79.38 171 ALA A N 1
ATOM 1414 C CA . ALA A 1 171 ? 9.461 10.830 -0.006 1.00 79.38 171 ALA A CA 1
ATOM 1415 C C . ALA A 1 171 ? 9.064 12.017 0.889 1.00 79.38 171 ALA A C 1
ATOM 1417 O O . ALA A 1 171 ? 8.398 11.827 1.903 1.00 79.38 171 ALA A O 1
ATOM 1418 N N . GLU A 1 172 ? 9.411 13.241 0.505 1.00 80.94 172 GLU A N 1
ATOM 1419 C CA . GLU A 1 172 ? 9.044 14.470 1.206 1.00 80.94 172 GLU A CA 1
ATOM 1420 C C . GLU A 1 172 ? 7.533 14.714 1.161 1.00 80.94 172 GLU A C 1
ATOM 1422 O O . GLU A 1 172 ? 6.926 15.009 2.194 1.00 80.94 172 GLU A O 1
ATOM 1427 N N . ARG A 1 173 ? 6.889 14.502 0.008 1.00 81.94 173 ARG A N 1
ATOM 1428 C CA . ARG A 1 173 ? 5.428 14.543 -0.126 1.00 81.94 173 ARG A CA 1
ATOM 1429 C C . ARG A 1 173 ? 4.754 13.448 0.683 1.00 81.94 173 ARG A C 1
ATOM 1431 O O . ARG A 1 173 ? 3.739 13.735 1.316 1.00 81.94 173 ARG A O 1
ATOM 1438 N N . ALA A 1 174 ? 5.294 12.231 0.693 1.00 84.88 174 ALA A N 1
ATOM 1439 C CA . ALA A 1 174 ? 4.785 11.127 1.497 1.00 84.88 174 ALA A CA 1
ATOM 1440 C C . ALA A 1 174 ? 4.839 11.480 2.987 1.00 84.88 174 ALA A C 1
ATOM 1442 O O . ALA A 1 174 ? 3.817 11.390 3.661 1.00 84.88 174 ALA A O 1
ATOM 1443 N N . ARG A 1 175 ? 5.970 12.000 3.476 1.00 85.19 175 ARG A N 1
ATOM 1444 C CA . ARG A 1 175 ? 6.117 12.496 4.857 1.00 85.19 175 ARG A CA 1
ATOM 1445 C C . ARG A 1 175 ? 5.134 13.610 5.177 1.00 85.19 175 ARG A C 1
ATOM 1447 O O . ARG A 1 175 ? 4.379 13.516 6.142 1.00 85.19 175 ARG A O 1
ATOM 1454 N N . THR A 1 176 ? 5.115 14.645 4.340 1.00 85.12 176 THR A N 1
ATOM 1455 C CA . THR A 1 176 ? 4.256 15.825 4.511 1.00 85.12 176 THR A CA 1
ATOM 1456 C C . THR A 1 176 ? 2.778 15.445 4.512 1.00 85.12 176 THR A C 1
ATOM 1458 O O . THR A 1 176 ? 1.993 15.996 5.279 1.00 85.12 176 THR A O 1
ATOM 1461 N N . SER A 1 177 ? 2.403 14.457 3.698 1.00 82.94 177 SER A N 1
ATOM 1462 C CA . SER A 1 177 ? 1.025 13.980 3.569 1.00 82.94 177 SER A CA 1
ATOM 1463 C C . SER A 1 177 ? 0.673 12.828 4.512 1.00 82.94 177 SER A C 1
ATOM 1465 O O . SER A 1 177 ? -0.464 12.364 4.452 1.00 82.94 177 SER A O 1
ATOM 1467 N N . ARG A 1 178 ? 1.613 12.347 5.344 1.00 88.31 178 ARG A N 1
ATOM 1468 C CA . ARG A 1 178 ? 1.467 11.133 6.173 1.00 88.31 178 ARG A CA 1
ATOM 1469 C C . ARG A 1 178 ? 1.006 9.923 5.351 1.00 88.31 178 ARG A C 1
ATOM 1471 O O . ARG A 1 178 ? -0.091 9.394 5.542 1.00 88.31 178 ARG A O 1
ATOM 1478 N N . ARG A 1 179 ? 1.827 9.555 4.369 1.00 89.44 179 ARG A N 1
ATOM 1479 C CA . ARG A 1 179 ? 1.633 8.435 3.441 1.00 89.44 179 ARG A CA 1
ATOM 1480 C C . ARG A 1 179 ? 2.929 7.648 3.212 1.00 89.44 179 ARG A C 1
ATOM 1482 O O . ARG A 1 179 ? 3.138 7.162 2.101 1.00 89.44 179 ARG A O 1
ATOM 1489 N N . GLU A 1 180 ? 3.821 7.562 4.198 1.00 89.06 180 GLU A N 1
ATOM 1490 C CA . GLU A 1 180 ? 5.078 6.815 4.023 1.00 89.06 180 GLU A CA 1
ATOM 1491 C C . GLU A 1 180 ? 4.813 5.318 3.853 1.00 89.06 180 GLU A C 1
ATOM 1493 O O . GLU A 1 180 ? 5.261 4.751 2.856 1.00 89.06 180 GLU A O 1
ATOM 1498 N N . ALA A 1 181 ? 3.967 4.716 4.695 1.00 90.81 181 ALA A N 1
ATOM 1499 C CA . ALA A 1 181 ? 3.615 3.305 4.537 1.00 90.81 181 ALA A CA 1
ATOM 1500 C C . ALA A 1 181 ? 2.964 3.009 3.173 1.00 90.81 181 ALA A C 1
ATOM 1502 O O . ALA A 1 181 ? 3.306 2.047 2.489 1.00 90.81 181 ALA A O 1
ATOM 1503 N N . ALA A 1 182 ? 2.075 3.892 2.712 1.00 90.12 182 ALA A N 1
ATOM 1504 C CA . ALA A 1 182 ? 1.474 3.785 1.386 1.00 90.12 182 ALA A CA 1
ATOM 1505 C C . ALA A 1 182 ? 2.491 3.885 0.238 1.00 90.12 182 ALA A C 1
ATOM 1507 O O . ALA A 1 182 ? 2.314 3.222 -0.786 1.00 90.12 182 ALA A O 1
ATOM 1508 N N . ARG A 1 183 ? 3.529 4.722 0.370 1.00 88.44 183 ARG A N 1
ATOM 1509 C CA . ARG A 1 183 ? 4.636 4.791 -0.599 1.00 88.44 183 ARG A CA 1
ATOM 1510 C C . ARG A 1 183 ? 5.396 3.466 -0.622 1.00 88.44 183 ARG A C 1
ATOM 1512 O O . ARG A 1 183 ? 5.726 2.966 -1.697 1.00 88.44 183 ARG A O 1
ATOM 1519 N N . ASP A 1 184 ? 5.659 2.895 0.548 1.00 87.44 184 ASP A N 1
ATOM 1520 C CA . ASP A 1 184 ? 6.425 1.658 0.679 1.00 87.44 184 ASP A CA 1
ATOM 1521 C C . ASP A 1 184 ? 5.672 0.439 0.146 1.00 87.44 184 ASP A C 1
ATOM 1523 O O . ASP A 1 184 ? 6.253 -0.345 -0.606 1.00 87.44 184 ASP A O 1
ATOM 1527 N N . VAL A 1 185 ? 4.364 0.335 0.398 1.00 89.94 185 VAL A N 1
ATOM 1528 C CA . VAL A 1 185 ? 3.521 -0.698 -0.224 1.00 89.94 185 VAL A CA 1
ATOM 1529 C C . VAL A 1 185 ? 3.513 -0.568 -1.749 1.00 89.94 185 VAL A C 1
ATOM 1531 O O . VAL A 1 185 ? 3.725 -1.562 -2.443 1.00 89.94 185 VAL A O 1
ATOM 1534 N N . ALA A 1 186 ? 3.331 0.639 -2.300 1.00 88.31 186 ALA A N 1
ATOM 1535 C CA . ALA A 1 186 ? 3.346 0.848 -3.752 1.00 88.31 186 ALA A CA 1
ATOM 1536 C C . ALA A 1 186 ? 4.695 0.462 -4.384 1.00 88.31 186 ALA A C 1
ATOM 1538 O O . ALA A 1 186 ? 4.728 -0.183 -5.436 1.00 88.31 186 ALA A O 1
ATOM 1539 N N . ARG A 1 187 ? 5.807 0.809 -3.722 1.00 85.31 187 ARG A N 1
ATOM 1540 C CA . ARG A 1 187 ? 7.160 0.386 -4.107 1.00 85.31 187 ARG A CA 1
ATOM 1541 C C . ARG A 1 187 ? 7.286 -1.137 -4.123 1.00 85.31 187 ARG A C 1
ATOM 1543 O O . ARG A 1 187 ? 7.733 -1.693 -5.122 1.00 85.31 187 ARG A O 1
ATOM 1550 N N . ASN A 1 188 ? 6.873 -1.805 -3.049 1.00 85.12 188 ASN A N 1
ATOM 1551 C CA . ASN A 1 188 ? 6.984 -3.258 -2.924 1.00 85.12 188 ASN A CA 1
ATOM 1552 C C . ASN A 1 188 ? 6.149 -3.986 -3.983 1.00 85.12 188 ASN A C 1
ATOM 1554 O O . ASN A 1 188 ? 6.617 -4.952 -4.582 1.00 85.12 188 ASN A O 1
ATOM 1558 N N . LEU A 1 189 ? 4.940 -3.498 -4.260 1.00 88.12 189 LEU A N 1
ATOM 1559 C CA . LEU A 1 189 ? 4.085 -4.023 -5.322 1.00 88.12 189 LEU A CA 1
ATOM 1560 C C . LEU A 1 189 ? 4.729 -3.882 -6.705 1.00 88.12 189 LEU A C 1
ATOM 1562 O O . LEU A 1 189 ? 4.776 -4.848 -7.467 1.00 88.12 189 LEU A O 1
ATOM 1566 N N . ALA A 1 190 ? 5.267 -2.701 -7.017 1.00 84.69 190 ALA A N 1
ATOM 1567 C CA . ALA A 1 190 ? 5.948 -2.462 -8.284 1.00 84.69 190 ALA A CA 1
ATOM 1568 C C . ALA A 1 190 ? 7.186 -3.360 -8.444 1.00 84.69 190 ALA A C 1
ATOM 1570 O O . ALA A 1 190 ? 7.395 -3.931 -9.514 1.00 84.69 190 ALA A O 1
ATOM 1571 N N . ALA A 1 191 ? 7.972 -3.534 -7.379 1.00 82.62 191 ALA A N 1
ATOM 1572 C CA . ALA A 1 191 ? 9.125 -4.429 -7.378 1.00 82.62 191 ALA A CA 1
ATOM 1573 C C . ALA A 1 191 ? 8.718 -5.894 -7.611 1.00 82.62 191 ALA A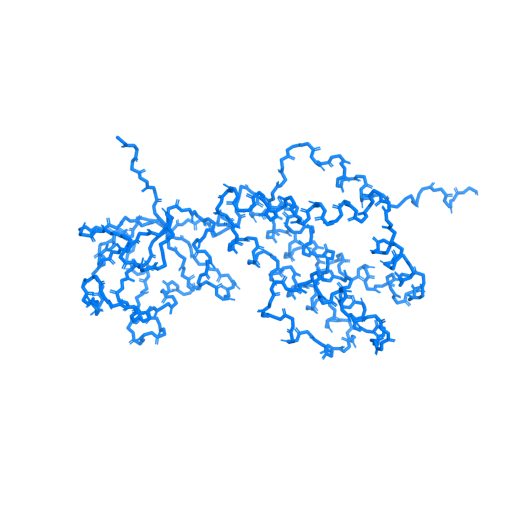 C 1
ATOM 1575 O O . ALA A 1 191 ? 9.273 -6.542 -8.496 1.00 82.62 191 ALA A O 1
ATOM 1576 N N . ARG A 1 192 ? 7.695 -6.398 -6.901 1.00 85.06 192 ARG A N 1
ATOM 1577 C CA . ARG A 1 192 ? 7.196 -7.778 -7.068 1.00 85.06 192 ARG A CA 1
ATOM 1578 C C . ARG A 1 192 ? 6.690 -8.028 -8.489 1.00 85.06 192 ARG A C 1
ATOM 1580 O O . ARG A 1 192 ? 7.031 -9.045 -9.083 1.00 85.06 192 ARG A O 1
ATOM 1587 N N . ALA A 1 193 ? 5.926 -7.096 -9.056 1.00 86.25 193 ALA A N 1
ATOM 1588 C CA . ALA A 1 193 ? 5.427 -7.216 -10.425 1.00 86.25 193 ALA A CA 1
ATOM 1589 C C . ALA A 1 193 ? 6.558 -7.182 -11.471 1.00 86.25 193 ALA A C 1
ATOM 1591 O O . ALA A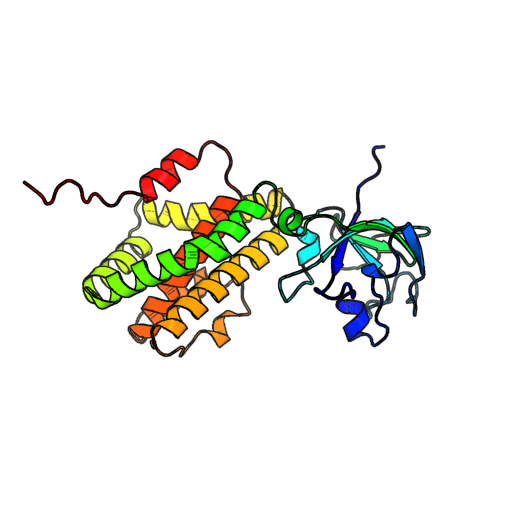 1 193 ? 6.517 -7.926 -12.451 1.00 86.25 193 ALA A O 1
ATOM 1592 N N . ALA A 1 194 ? 7.582 -6.350 -11.259 1.00 82.50 194 ALA A N 1
ATOM 1593 C CA . ALA A 1 194 ? 8.768 -6.310 -12.110 1.00 82.50 194 ALA A CA 1
ATOM 1594 C C . ALA A 1 194 ? 9.573 -7.618 -12.041 1.00 82.50 194 ALA A C 1
ATOM 1596 O O . ALA A 1 194 ? 9.951 -8.149 -13.084 1.00 82.50 194 ALA A O 1
ATOM 1597 N N . ALA A 1 195 ? 9.782 -8.151 -10.834 1.00 81.12 195 ALA A N 1
ATOM 1598 C CA . ALA A 1 195 ? 10.468 -9.421 -10.615 1.00 81.12 195 ALA A CA 1
ATOM 1599 C C . ALA A 1 195 ? 9.708 -10.591 -11.249 1.00 81.12 195 ALA A C 1
ATOM 1601 O O . ALA A 1 195 ? 10.297 -11.375 -11.984 1.00 81.12 195 ALA A O 1
ATOM 1602 N N . GLN A 1 196 ? 8.385 -10.659 -11.073 1.00 84.00 196 GLN A N 1
ATOM 1603 C CA . GLN A 1 196 ? 7.575 -11.686 -11.730 1.00 84.00 196 GLN A CA 1
ATOM 1604 C C . GLN A 1 196 ? 7.710 -11.616 -13.256 1.00 84.00 196 GLN A C 1
ATOM 1606 O O . GLN A 1 196 ? 7.925 -12.633 -13.909 1.00 84.00 196 GLN A O 1
ATOM 1611 N N . ALA A 1 197 ? 7.643 -10.412 -13.833 1.00 84.00 197 ALA A N 1
ATOM 1612 C CA . ALA A 1 197 ? 7.804 -10.235 -15.272 1.00 84.00 197 ALA A CA 1
ATOM 1613 C C . ALA A 1 197 ? 9.200 -10.640 -15.778 1.00 84.00 197 ALA A C 1
ATOM 1615 O O . ALA A 1 197 ? 9.315 -11.042 -16.934 1.00 84.00 197 ALA A O 1
ATOM 1616 N N . LEU A 1 198 ? 10.242 -10.527 -14.945 1.00 79.75 198 LEU A N 1
ATOM 1617 C CA . LEU A 1 198 ? 11.590 -11.013 -15.243 1.00 79.75 198 LEU A CA 1
ATOM 1618 C C . LEU A 1 198 ? 11.663 -12.541 -15.167 1.00 79.75 198 LEU A C 1
ATOM 1620 O O . LEU A 1 198 ? 12.138 -13.170 -16.114 1.00 79.75 198 LEU A O 1
ATOM 1624 N N . SER A 1 199 ? 11.134 -13.128 -14.096 1.00 81.50 199 SER A N 1
ATOM 1625 C CA . SER A 1 199 ? 11.076 -14.577 -13.886 1.00 81.50 199 SER A CA 1
ATOM 1626 C C . SER A 1 199 ? 10.375 -15.287 -15.054 1.00 81.50 199 SER A C 1
ATOM 1628 O O . SER A 1 199 ? 10.898 -16.254 -15.610 1.00 81.50 199 SER A O 1
ATOM 1630 N N . ASP A 1 200 ? 9.268 -14.715 -15.546 1.00 83.25 200 ASP A N 1
ATOM 1631 C CA . ASP A 1 200 ? 8.522 -15.197 -16.721 1.00 83.25 200 ASP A CA 1
ATOM 1632 C C . ASP A 1 200 ? 9.373 -15.263 -18.012 1.00 83.25 200 ASP A C 1
ATOM 1634 O O . ASP A 1 200 ? 8.995 -15.938 -18.972 1.00 83.25 200 ASP A O 1
ATOM 1638 N N . THR A 1 201 ? 10.511 -14.556 -18.073 1.00 76.19 201 THR A N 1
ATOM 1639 C CA . THR A 1 201 ? 11.440 -14.569 -19.221 1.00 76.19 201 THR A CA 1
ATOM 1640 C C . THR A 1 201 ? 12.569 -15.595 -19.104 1.00 76.19 201 THR A C 1
ATOM 1642 O O . THR A 1 201 ? 13.350 -15.739 -20.045 1.00 76.19 201 THR A O 1
ATOM 1645 N N . GLY A 1 202 ? 12.663 -16.322 -17.985 1.00 71.56 202 GLY A N 1
ATOM 1646 C CA . GLY A 1 202 ? 13.690 -17.345 -17.751 1.00 71.56 202 GLY A CA 1
ATOM 1647 C C . GLY A 1 202 ? 15.076 -16.800 -17.383 1.00 71.56 202 GLY A C 1
ATOM 1648 O O . GLY A 1 202 ? 16.049 -17.554 -17.384 1.00 71.56 202 GLY A O 1
ATOM 1649 N N . VAL A 1 203 ? 15.184 -15.504 -17.071 1.00 66.12 203 VAL A N 1
ATOM 1650 C CA . VAL A 1 203 ? 16.395 -14.890 -16.506 1.00 66.12 203 VAL A CA 1
ATOM 1651 C C . VAL A 1 203 ? 16.418 -15.188 -15.000 1.00 66.12 203 VAL A C 1
ATOM 1653 O O . VAL A 1 203 ? 15.429 -14.952 -14.317 1.00 66.12 203 VAL A O 1
ATOM 1656 N N . ASN A 1 204 ? 17.507 -15.774 -14.494 1.00 55.88 204 ASN A N 1
ATOM 1657 C CA . ASN A 1 204 ? 17.559 -16.397 -13.165 1.00 55.88 204 ASN A CA 1
ATOM 1658 C C . ASN A 1 204 ? 17.668 -15.357 -12.021 1.00 55.88 204 ASN A C 1
ATOM 1660 O O . ASN A 1 204 ? 18.543 -14.488 -12.047 1.00 55.88 204 ASN A O 1
ATOM 1664 N N . ASP A 1 205 ? 16.812 -15.483 -11.001 1.00 58.47 205 ASP A N 1
ATOM 1665 C CA . ASP A 1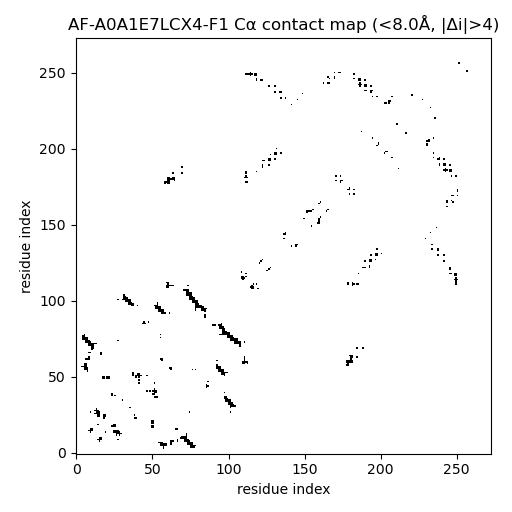 205 ? 16.619 -14.534 -9.887 1.00 58.47 205 ASP A CA 1
ATOM 1666 C C . ASP A 1 205 ? 17.654 -14.712 -8.753 1.00 58.47 205 ASP A C 1
ATOM 1668 O O . ASP A 1 205 ? 17.342 -15.158 -7.650 1.00 58.47 205 ASP A O 1
ATOM 1672 N N . GLY A 1 206 ? 18.916 -14.360 -9.011 1.00 49.09 206 GLY A N 1
ATOM 1673 C CA . GLY A 1 206 ? 20.008 -14.498 -8.033 1.00 49.09 206 GLY A CA 1
ATOM 1674 C C . GLY A 1 206 ? 19.943 -13.607 -6.770 1.00 49.09 206 GLY A C 1
ATOM 1675 O O . GLY A 1 206 ? 20.322 -14.095 -5.707 1.00 49.09 206 GLY A O 1
ATOM 1676 N N . PRO A 1 207 ? 19.490 -12.332 -6.814 1.00 50.88 207 PRO A N 1
ATOM 1677 C CA . PRO A 1 207 ? 19.657 -11.432 -5.659 1.00 50.88 207 PRO A CA 1
ATOM 1678 C C . PRO A 1 207 ? 18.355 -10.908 -5.007 1.00 50.88 207 PRO A C 1
ATOM 1680 O O . PRO A 1 207 ? 18.423 -10.181 -4.016 1.00 50.88 207 PRO A O 1
ATOM 1683 N N . TYR A 1 208 ? 17.163 -11.227 -5.532 1.00 46.00 208 TYR A N 1
ATOM 1684 C CA . TYR A 1 208 ? 15.919 -10.510 -5.189 1.00 46.00 208 TYR A CA 1
ATOM 1685 C C . TYR A 1 208 ? 15.460 -10.671 -3.722 1.00 46.00 208 TYR A C 1
ATOM 1687 O O . TYR A 1 208 ? 14.931 -9.724 -3.134 1.00 46.00 208 TYR A O 1
ATOM 1695 N N . GLU A 1 209 ? 15.719 -11.815 -3.075 1.00 45.47 209 GLU A N 1
ATOM 1696 C CA . GLU A 1 209 ? 15.309 -12.037 -1.676 1.00 45.47 209 GLU A CA 1
ATOM 1697 C C . GLU A 1 209 ? 16.042 -11.136 -0.662 1.00 45.47 209 GLU A C 1
ATOM 1699 O O . GLU A 1 209 ? 15.489 -10.833 0.397 1.00 45.47 209 GLU A O 1
ATOM 1704 N N . ALA A 1 210 ? 17.229 -10.614 -0.995 1.00 43.94 210 ALA A N 1
ATOM 1705 C CA . ALA A 1 210 ? 17.985 -9.715 -0.117 1.00 43.94 210 ALA A CA 1
ATOM 1706 C C . ALA A 1 210 ? 17.416 -8.280 -0.071 1.00 43.94 210 ALA A C 1
ATOM 1708 O O . ALA A 1 210 ? 17.631 -7.554 0.903 1.00 43.94 210 ALA A O 1
ATOM 1709 N N . TYR A 1 211 ? 16.664 -7.864 -1.096 1.00 47.75 211 TYR A N 1
ATOM 1710 C CA . TYR A 1 211 ? 16.165 -6.490 -1.252 1.00 47.75 211 TYR A CA 1
ATOM 1711 C C . TYR A 1 211 ? 14.829 -6.220 -0.550 1.00 47.75 211 TYR A C 1
ATOM 1713 O O . TYR A 1 211 ? 14.423 -5.066 -0.409 1.00 47.75 211 TYR A O 1
ATOM 1721 N N . ARG A 1 212 ? 14.161 -7.272 -0.064 1.00 44.25 212 ARG A N 1
ATOM 1722 C CA . ARG A 1 212 ? 12.805 -7.238 0.507 1.00 44.25 212 ARG A CA 1
ATOM 1723 C C . ARG A 1 212 ? 12.683 -6.428 1.813 1.00 44.25 212 ARG A C 1
ATOM 1725 O O . ARG A 1 212 ? 11.567 -6.189 2.256 1.00 44.25 212 ARG A O 1
ATOM 1732 N N . GLY A 1 213 ? 13.793 -6.005 2.434 1.00 39.41 213 GLY A N 1
ATOM 1733 C CA . GLY A 1 213 ? 13.792 -5.552 3.832 1.00 39.41 213 GLY A CA 1
ATOM 1734 C C . GLY A 1 213 ? 14.340 -4.161 4.167 1.00 39.41 213 GLY A C 1
ATOM 1735 O O . GLY A 1 213 ? 14.372 -3.839 5.353 1.00 39.41 213 GLY A O 1
ATOM 1736 N N . ARG A 1 214 ? 14.812 -3.328 3.225 1.00 39.16 214 ARG A N 1
ATOM 1737 C CA . ARG A 1 214 ? 15.433 -2.041 3.606 1.00 39.16 214 ARG A CA 1
ATOM 1738 C C . ARG A 1 214 ? 15.169 -0.883 2.645 1.00 39.16 214 ARG A C 1
ATOM 1740 O O . ARG A 1 214 ? 15.209 -1.021 1.428 1.00 39.16 214 ARG A O 1
ATOM 1747 N N . ASP A 1 215 ? 15.040 0.307 3.231 1.00 43.84 215 ASP A N 1
ATOM 1748 C CA . ASP A 1 215 ? 15.081 1.648 2.617 1.00 43.84 215 ASP A CA 1
ATOM 1749 C C . ASP A 1 215 ? 16.362 1.968 1.816 1.00 43.84 215 ASP A C 1
ATOM 1751 O O . ASP A 1 215 ? 16.600 3.095 1.390 1.00 43.84 215 ASP A O 1
ATOM 1755 N N . THR A 1 216 ? 17.186 0.963 1.544 1.00 49.12 216 THR A N 1
ATOM 1756 C CA . THR A 1 216 ? 18.500 1.073 0.930 1.00 49.12 216 THR A CA 1
ATOM 1757 C C . THR A 1 216 ? 18.463 0.885 -0.578 1.00 49.12 216 THR A C 1
ATOM 1759 O O . THR A 1 216 ? 19.496 0.552 -1.140 1.00 49.12 216 THR A O 1
ATOM 1762 N N . PHE A 1 217 ? 17.334 1.082 -1.270 1.00 48.09 217 PHE A N 1
ATOM 1763 C CA . PHE A 1 217 ? 17.316 0.973 -2.737 1.00 48.09 217 PHE A CA 1
ATOM 1764 C C . PHE A 1 217 ? 18.396 1.878 -3.354 1.00 48.09 217 PHE A C 1
ATOM 1766 O O . PHE A 1 217 ? 19.250 1.411 -4.097 1.00 48.09 217 PHE A O 1
ATOM 1773 N N . LEU A 1 218 ? 18.453 3.141 -2.920 1.00 44.88 218 LEU A N 1
ATOM 1774 C CA . LEU A 1 218 ? 19.506 4.069 -3.332 1.00 44.88 218 LEU A CA 1
ATOM 1775 C C . LEU A 1 218 ? 20.886 3.626 -2.828 1.00 44.88 218 LEU A C 1
ATOM 1777 O O . LEU A 1 218 ? 21.805 3.525 -3.628 1.00 44.88 218 LEU A O 1
ATOM 1781 N N . GLU A 1 219 ? 21.041 3.284 -1.545 1.00 47.03 219 GLU A N 1
ATOM 1782 C CA . GLU A 1 219 ? 22.338 2.854 -0.989 1.00 47.03 219 GLU A CA 1
ATOM 1783 C C . GLU A 1 219 ? 22.898 1.569 -1.623 1.00 47.03 219 GLU A C 1
ATOM 1785 O O . GLU A 1 219 ? 24.114 1.420 -1.708 1.00 47.03 219 GLU A O 1
ATOM 1790 N N . SER A 1 220 ? 22.044 0.660 -2.096 1.00 48.94 220 SER A N 1
ATOM 1791 C CA . SER A 1 220 ? 22.441 -0.610 -2.721 1.00 48.94 220 SER A CA 1
ATOM 1792 C C . SER A 1 220 ? 22.885 -0.388 -4.162 1.00 48.94 220 SER A C 1
ATOM 1794 O O . SER A 1 220 ? 23.936 -0.892 -4.551 1.00 48.94 220 SER A O 1
ATOM 1796 N N . VAL A 1 221 ? 22.177 0.476 -4.903 1.00 48.44 221 VAL A N 1
ATOM 1797 C CA . VAL A 1 221 ? 22.634 0.941 -6.221 1.00 48.44 221 VAL A CA 1
ATOM 1798 C C . VAL A 1 221 ? 23.941 1.754 -6.087 1.00 48.44 221 VAL A C 1
ATOM 1800 O O . VAL A 1 221 ? 24.792 1.705 -6.978 1.00 48.44 221 VAL A O 1
ATOM 1803 N N . MET A 1 222 ? 24.168 2.440 -4.950 1.00 45.06 222 MET A N 1
ATOM 1804 C CA . MET A 1 222 ? 25.411 3.188 -4.678 1.00 45.06 222 MET A CA 1
ATOM 1805 C C . MET A 1 222 ? 26.601 2.315 -4.253 1.00 45.06 222 MET A C 1
ATOM 1807 O O . MET A 1 222 ? 27.736 2.667 -4.569 1.00 45.06 222 MET A O 1
ATOM 1811 N N . ARG A 1 223 ? 26.398 1.215 -3.514 1.00 45.88 223 ARG A N 1
ATOM 1812 C CA . ARG A 1 223 ? 27.507 0.474 -2.874 1.00 45.88 223 ARG A CA 1
ATOM 1813 C C . ARG A 1 223 ? 28.208 -0.563 -3.750 1.00 45.88 223 ARG A C 1
ATOM 1815 O O . ARG A 1 223 ? 29.286 -1.003 -3.364 1.00 45.88 223 ARG A O 1
ATOM 1822 N N . PHE A 1 224 ? 27.641 -0.976 -4.881 1.00 48.88 224 PHE A N 1
ATOM 1823 C CA . PHE A 1 224 ? 27.994 -2.276 -5.473 1.00 48.88 224 PHE A CA 1
ATOM 1824 C C . PHE A 1 224 ? 28.395 -2.235 -6.954 1.00 48.88 224 PHE A C 1
ATOM 1826 O O . PHE A 1 224 ? 27.937 -3.016 -7.781 1.00 48.88 224 PHE A O 1
ATOM 1833 N N . ARG A 1 225 ? 29.320 -1.340 -7.311 1.00 54.69 225 ARG A N 1
ATOM 1834 C CA . ARG A 1 225 ? 29.858 -1.249 -8.678 1.00 54.69 225 ARG A CA 1
ATOM 1835 C C . ARG A 1 225 ? 31.291 -1.765 -8.761 1.00 54.69 225 ARG A C 1
ATOM 1837 O O . ARG A 1 225 ? 32.230 -0.976 -8.751 1.00 54.69 225 ARG A O 1
ATOM 1844 N N . ARG A 1 226 ? 31.452 -3.091 -8.868 1.00 48.69 226 ARG A N 1
ATOM 1845 C CA . ARG A 1 226 ? 32.567 -3.697 -9.632 1.00 48.69 226 ARG A CA 1
ATOM 1846 C C . ARG A 1 226 ? 32.377 -5.172 -9.999 1.00 48.69 226 ARG A C 1
ATOM 1848 O O . ARG A 1 226 ? 32.802 -5.529 -11.088 1.00 48.69 226 ARG A O 1
ATOM 1855 N N . ASP A 1 227 ? 31.626 -5.951 -9.214 1.00 55.12 227 ASP A N 1
ATOM 1856 C CA . ASP A 1 227 ? 31.586 -7.420 -9.382 1.00 55.12 227 ASP A CA 1
ATOM 1857 C C . ASP A 1 227 ? 30.191 -8.028 -9.642 1.00 55.12 227 ASP A C 1
ATOM 1859 O O . ASP A 1 227 ? 30.039 -9.245 -9.618 1.00 55.12 227 ASP A O 1
ATOM 1863 N N . GLN A 1 228 ? 29.164 -7.211 -9.903 1.00 62.84 228 GLN A N 1
ATOM 1864 C CA . GLN A 1 228 ? 27.830 -7.731 -10.229 1.00 62.84 228 GLN A CA 1
ATOM 1865 C C . GLN A 1 228 ? 27.759 -8.325 -11.640 1.00 62.84 228 GLN A C 1
ATOM 1867 O O . 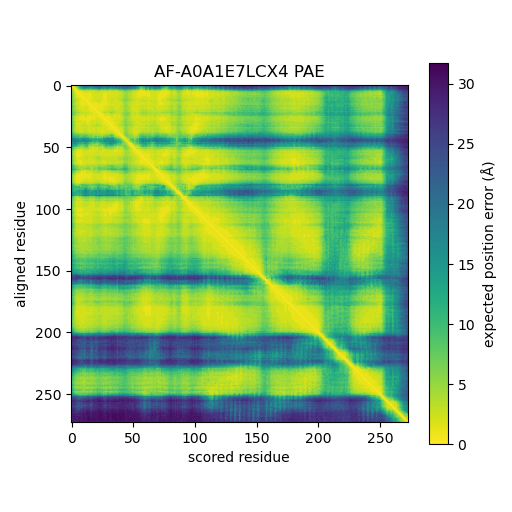GLN A 1 228 ? 28.304 -7.763 -12.597 1.00 62.84 228 GLN A O 1
ATOM 1872 N N . SER A 1 229 ? 27.014 -9.420 -11.763 1.00 69.38 229 SER A N 1
ATOM 1873 C CA . SER A 1 229 ? 26.655 -10.031 -13.042 1.00 69.38 229 SER A CA 1
ATOM 1874 C C . SER A 1 229 ? 25.671 -9.158 -13.834 1.00 69.38 229 SER A C 1
ATOM 1876 O O . SER A 1 229 ? 24.912 -8.367 -13.271 1.00 69.38 229 SER A O 1
ATOM 1878 N N . ASP A 1 230 ? 25.629 -9.326 -15.159 1.00 67.75 230 ASP A N 1
ATOM 1879 C CA . ASP A 1 230 ? 24.697 -8.582 -16.025 1.00 67.75 230 ASP A CA 1
ATOM 1880 C C . ASP A 1 230 ? 23.220 -8.842 -15.683 1.00 67.75 230 ASP A C 1
ATOM 1882 O O . ASP A 1 230 ? 22.373 -7.972 -15.889 1.00 67.75 230 ASP A O 1
ATOM 1886 N N . SER A 1 231 ? 22.916 -10.014 -15.115 1.00 66.25 231 SER A N 1
ATOM 1887 C CA . SER A 1 231 ? 21.577 -10.369 -14.635 1.00 66.25 231 SER A CA 1
ATOM 1888 C C . SER A 1 231 ? 21.155 -9.510 -13.442 1.00 66.25 231 SER A C 1
ATOM 1890 O O . SER A 1 231 ? 20.031 -9.021 -13.404 1.00 66.25 231 SER A O 1
ATOM 1892 N N . GLU A 1 232 ? 22.062 -9.269 -12.493 1.00 70.69 232 GLU A N 1
ATOM 1893 C CA . GLU A 1 232 ? 21.781 -8.451 -11.304 1.00 70.69 232 GLU A CA 1
ATOM 1894 C C . GLU A 1 232 ? 21.537 -6.986 -11.688 1.00 70.69 232 GLU A C 1
ATOM 1896 O O . GLU A 1 232 ? 20.589 -6.362 -11.213 1.00 70.69 232 GLU A O 1
ATOM 1901 N N . ARG A 1 233 ? 22.322 -6.463 -12.638 1.00 71.38 233 ARG A N 1
ATOM 1902 C CA . ARG A 1 233 ? 22.154 -5.094 -13.154 1.00 71.38 233 ARG A CA 1
ATOM 1903 C C . ARG A 1 233 ? 20.822 -4.894 -13.873 1.00 71.38 233 ARG A C 1
ATOM 1905 O O . ARG A 1 233 ? 20.198 -3.841 -13.730 1.00 71.38 233 ARG A O 1
ATOM 1912 N N . LEU A 1 234 ? 20.373 -5.895 -14.632 1.00 73.25 234 LEU A N 1
ATOM 1913 C CA . LEU A 1 234 ? 19.057 -5.878 -15.267 1.00 73.25 234 LEU A CA 1
ATOM 1914 C C . LEU A 1 234 ? 17.934 -5.847 -14.216 1.00 73.25 234 LEU A C 1
ATOM 1916 O O . LEU A 1 234 ? 17.006 -5.043 -14.342 1.00 73.25 234 LEU A O 1
ATOM 1920 N N . THR A 1 235 ? 18.027 -6.672 -13.170 1.00 73.88 235 THR A N 1
ATOM 1921 C CA . THR A 1 235 ? 17.047 -6.694 -12.071 1.00 73.88 235 THR A CA 1
ATOM 1922 C C . THR A 1 235 ? 16.938 -5.333 -11.385 1.00 73.88 235 THR A C 1
ATOM 1924 O O . THR A 1 235 ? 15.825 -4.818 -11.205 1.00 73.88 235 THR A O 1
ATOM 1927 N N . ASP A 1 236 ? 18.076 -4.711 -11.068 1.00 71.50 236 ASP A N 1
ATOM 1928 C CA . ASP A 1 236 ? 18.123 -3.389 -10.440 1.00 71.50 236 ASP A CA 1
ATOM 1929 C C . ASP A 1 236 ? 17.494 -2.322 -11.348 1.00 71.50 236 ASP A C 1
ATOM 1931 O O . ASP A 1 236 ? 16.665 -1.528 -10.895 1.00 71.50 236 ASP A O 1
ATOM 1935 N N . TYR A 1 237 ? 17.807 -2.342 -12.648 1.00 74.44 237 TYR A N 1
ATOM 1936 C CA . TYR A 1 237 ? 17.259 -1.402 -13.626 1.00 74.44 237 TYR A CA 1
ATOM 1937 C C . TYR A 1 237 ? 15.726 -1.449 -13.719 1.00 74.44 237 TYR A C 1
ATOM 1939 O O . TYR A 1 237 ? 15.054 -0.415 -13.608 1.00 74.44 237 TYR A O 1
ATOM 1947 N N . VAL A 1 238 ? 15.160 -2.642 -13.933 1.00 73.81 238 VAL A N 1
ATOM 1948 C CA . VAL A 1 238 ? 13.709 -2.822 -14.114 1.00 73.81 238 VAL A CA 1
ATOM 1949 C C . VAL A 1 238 ? 12.973 -2.420 -12.832 1.00 73.81 238 VAL A C 1
ATOM 1951 O O . VAL A 1 238 ? 11.969 -1.705 -12.897 1.00 73.81 238 VAL A O 1
ATOM 1954 N N . THR A 1 239 ? 13.510 -2.795 -11.669 1.00 73.38 239 THR A N 1
ATOM 1955 C CA . THR A 1 239 ? 12.916 -2.492 -10.359 1.00 73.38 239 THR A CA 1
ATOM 1956 C C . THR A 1 239 ? 12.974 -1.000 -10.024 1.00 73.38 239 THR A C 1
ATOM 1958 O O . THR A 1 239 ? 11.969 -0.441 -9.569 1.00 73.38 239 THR A O 1
ATOM 1961 N N . ALA A 1 240 ? 14.099 -0.329 -10.313 1.00 70.31 240 ALA A N 1
ATOM 1962 C CA . ALA A 1 240 ? 14.245 1.122 -10.155 1.00 70.31 240 ALA A CA 1
ATOM 1963 C C . ALA A 1 240 ? 13.141 1.857 -10.910 1.00 70.31 240 ALA A C 1
ATOM 1965 O O . ALA A 1 240 ? 12.423 2.703 -10.374 1.00 70.31 240 ALA A O 1
ATOM 1966 N N . ARG A 1 241 ? 12.995 1.494 -12.187 1.00 73.81 241 ARG A N 1
ATOM 1967 C CA . ARG A 1 241 ? 12.100 2.177 -13.109 1.00 73.81 241 ARG A CA 1
ATOM 1968 C C . ARG A 1 241 ? 10.636 1.918 -12.765 1.00 73.81 241 ARG A C 1
ATOM 1970 O O . ARG A 1 241 ? 9.826 2.841 -12.839 1.00 73.81 241 ARG A O 1
ATOM 1977 N N . ALA A 1 242 ? 10.304 0.695 -12.350 1.00 75.25 242 ALA A N 1
ATOM 1978 C CA . ALA A 1 242 ? 8.975 0.327 -11.872 1.00 75.25 242 ALA A CA 1
ATOM 1979 C C . ALA A 1 242 ? 8.574 1.128 -10.623 1.00 75.25 242 ALA A C 1
ATOM 1981 O O . ALA A 1 242 ? 7.510 1.752 -10.598 1.00 75.25 242 ALA A O 1
ATOM 1982 N N . THR A 1 243 ? 9.458 1.154 -9.622 1.00 72.75 243 THR A N 1
ATOM 1983 C CA . THR A 1 243 ? 9.233 1.825 -8.336 1.00 72.75 243 THR A CA 1
ATOM 1984 C C . THR A 1 243 ? 9.011 3.321 -8.518 1.00 72.75 243 THR A C 1
ATOM 1986 O O . THR A 1 243 ? 8.013 3.862 -8.042 1.00 72.75 243 THR A O 1
ATOM 1989 N N . SER A 1 244 ? 9.899 3.991 -9.255 1.00 69.69 244 SER A N 1
ATOM 1990 C CA . SER A 1 244 ? 9.812 5.438 -9.461 1.00 69.69 244 SER A CA 1
ATOM 1991 C C . SER A 1 244 ? 8.548 5.846 -10.208 1.00 69.69 244 SER A C 1
ATOM 1993 O O . SER A 1 244 ? 7.933 6.849 -9.859 1.00 69.69 244 SER A O 1
ATOM 1995 N N . LEU A 1 245 ? 8.112 5.063 -11.201 1.00 73.00 245 LEU A N 1
ATOM 1996 C CA . LEU A 1 245 ? 6.882 5.356 -11.940 1.00 73.00 245 LEU A CA 1
ATOM 1997 C C . LEU A 1 245 ? 5.629 5.160 -11.080 1.00 73.00 245 LEU A C 1
ATOM 1999 O O . LEU A 1 245 ? 4.745 6.015 -11.111 1.00 73.00 245 LEU A O 1
ATOM 2003 N N . ALA A 1 246 ? 5.554 4.085 -10.290 1.00 75.88 246 ALA A N 1
ATOM 2004 C CA . ALA A 1 246 ? 4.433 3.863 -9.377 1.00 75.88 246 ALA A CA 1
ATOM 2005 C C . ALA A 1 246 ? 4.335 4.985 -8.328 1.00 75.88 246 ALA A C 1
ATOM 2007 O O . ALA A 1 246 ? 3.264 5.564 -8.129 1.00 75.88 246 ALA A O 1
ATOM 2008 N N . ALA A 1 247 ? 5.470 5.351 -7.729 1.00 72.31 247 ALA A N 1
ATOM 2009 C CA . ALA A 1 247 ? 5.563 6.409 -6.731 1.00 72.31 247 ALA A CA 1
ATOM 2010 C C . ALA A 1 247 ? 5.243 7.796 -7.330 1.00 72.31 247 ALA A C 1
ATOM 2012 O O . ALA A 1 247 ? 4.504 8.583 -6.738 1.00 72.31 247 ALA A O 1
ATOM 2013 N N . ALA A 1 248 ? 5.703 8.077 -8.553 1.00 72.00 248 ALA A N 1
ATOM 2014 C CA . ALA A 1 248 ? 5.349 9.301 -9.267 1.00 72.00 248 ALA A CA 1
ATOM 2015 C C . ALA A 1 248 ? 3.840 9.378 -9.541 1.00 72.00 248 ALA A C 1
ATOM 2017 O O . ALA A 1 248 ? 3.224 10.397 -9.250 1.00 72.00 248 ALA A O 1
ATOM 2018 N N . ILE A 1 249 ? 3.209 8.300 -10.027 1.00 78.56 249 ILE A N 1
ATOM 2019 C CA . ILE A 1 249 ? 1.751 8.255 -10.255 1.00 78.56 249 ILE A CA 1
ATOM 2020 C C . ILE A 1 249 ? 0.983 8.536 -8.959 1.00 78.56 249 ILE A C 1
ATOM 2022 O O . ILE A 1 249 ? -0.038 9.232 -8.990 1.00 78.56 249 ILE A O 1
ATOM 2026 N N . GLN A 1 250 ? 1.478 8.018 -7.835 1.00 80.00 250 GLN A N 1
ATOM 2027 C CA . GLN A 1 250 ? 0.873 8.168 -6.516 1.00 80.00 250 GLN A CA 1
ATOM 2028 C C . GLN A 1 250 ? 0.833 9.629 -6.040 1.00 80.00 250 GLN A C 1
ATOM 2030 O O . GLN A 1 250 ? -0.201 10.074 -5.537 1.00 80.00 250 GLN A O 1
ATOM 2035 N N . PHE A 1 251 ? 1.921 10.382 -6.238 1.00 71.94 251 PHE A N 1
ATOM 2036 C CA . PHE A 1 251 ? 2.107 11.740 -5.700 1.00 71.94 251 PHE A CA 1
ATOM 2037 C C . PHE A 1 251 ? 2.089 12.853 -6.761 1.00 71.94 251 PHE A C 1
ATOM 2039 O O . PHE A 1 251 ? 2.504 13.983 -6.494 1.00 71.94 251 PHE A O 1
ATOM 2046 N N . GLN A 1 252 ? 1.579 12.550 -7.958 1.00 70.06 252 GLN A N 1
ATOM 2047 C CA . GLN A 1 252 ? 1.534 13.496 -9.068 1.00 70.06 252 GLN A CA 1
ATOM 2048 C C . GLN A 1 252 ? 0.517 14.628 -8.833 1.00 70.06 252 GLN A C 1
ATOM 2050 O O . GLN A 1 252 ? -0.695 14.449 -9.028 1.00 70.06 252 GLN A O 1
ATOM 2055 N N . ASP A 1 253 ? 1.020 15.828 -8.548 1.00 56.31 253 ASP A N 1
ATOM 2056 C CA . ASP A 1 253 ? 0.283 17.079 -8.738 1.00 56.31 253 ASP A CA 1
ATOM 2057 C C . ASP A 1 253 ? 0.418 17.564 -10.190 1.00 56.31 253 ASP A C 1
ATOM 2059 O O . ASP A 1 253 ? 1.374 17.243 -10.892 1.00 56.31 253 ASP A O 1
ATOM 2063 N N . ARG A 1 254 ? -0.585 18.305 -10.685 1.00 47.69 254 ARG A N 1
ATOM 2064 C CA . ARG A 1 254 ? -0.794 18.645 -12.115 1.00 47.69 254 ARG A CA 1
ATOM 2065 C C . ARG A 1 254 ? 0.402 19.276 -12.861 1.00 47.69 254 ARG A C 1
ATOM 2067 O O . ARG A 1 254 ? 0.337 19.341 -14.084 1.00 47.69 254 ARG A O 1
ATOM 2074 N N . LEU A 1 255 ? 1.456 19.720 -12.179 1.00 39.78 255 LEU A N 1
ATOM 2075 C CA . LEU A 1 255 ? 2.620 20.383 -12.780 1.00 39.78 255 LEU A CA 1
ATOM 2076 C C . LEU A 1 255 ? 3.645 19.412 -13.405 1.00 39.78 255 LEU A C 1
ATOM 2078 O O . LEU A 1 255 ? 4.197 19.724 -14.452 1.00 39.78 255 LEU A O 1
ATOM 2082 N N . GLU A 1 256 ? 3.806 18.196 -12.880 1.00 46.56 256 GLU A N 1
ATOM 2083 C CA . GLU A 1 256 ? 4.870 17.258 -13.311 1.00 46.56 256 GLU A CA 1
ATOM 2084 C C . GLU A 1 256 ? 4.489 16.384 -14.518 1.00 46.56 256 GLU A C 1
ATOM 2086 O O . GLU A 1 256 ? 5.283 15.584 -15.014 1.00 46.56 256 GLU A O 1
ATOM 2091 N N . LEU A 1 257 ? 3.253 16.497 -15.014 1.00 41.38 257 LEU A N 1
ATOM 2092 C CA . LEU A 1 257 ? 2.786 15.665 -16.124 1.00 41.38 257 LEU A CA 1
ATOM 2093 C C . LEU A 1 257 ? 3.537 15.978 -17.424 1.00 41.38 257 LEU A C 1
ATOM 2095 O O . LEU A 1 257 ? 3.682 15.075 -18.228 1.00 41.38 257 LEU A O 1
ATOM 2099 N N . ARG A 1 258 ? 4.060 17.199 -17.608 1.00 40.03 258 ARG A N 1
ATOM 2100 C CA . ARG A 1 258 ? 4.876 17.559 -18.782 1.00 40.03 258 ARG A CA 1
ATOM 2101 C C . ARG A 1 258 ? 6.320 17.067 -18.688 1.00 40.03 258 ARG A C 1
ATOM 2103 O O . ARG A 1 258 ? 6.854 16.641 -19.699 1.00 40.03 258 ARG A O 1
ATOM 2110 N N . GLU A 1 259 ? 6.914 17.045 -17.500 1.00 41.03 259 GLU A N 1
ATOM 2111 C CA . GLU A 1 259 ? 8.318 16.643 -17.298 1.00 41.03 259 GLU A CA 1
ATOM 2112 C C . GLU A 1 259 ? 8.470 15.114 -17.216 1.00 41.03 259 GLU A C 1
ATOM 2114 O O . GLU A 1 259 ? 9.340 14.533 -17.858 1.00 41.03 259 GLU A O 1
ATOM 2119 N N . LEU A 1 260 ? 7.529 14.412 -16.572 1.00 41.12 260 LEU A N 1
ATOM 2120 C CA . LEU A 1 260 ? 7.464 12.942 -16.623 1.00 41.12 260 LEU A CA 1
ATOM 2121 C C . LEU A 1 260 ? 6.982 12.417 -17.989 1.00 41.12 260 LEU A C 1
ATOM 2123 O O . LEU A 1 260 ? 7.284 11.280 -18.354 1.00 41.12 260 LEU A O 1
ATOM 2127 N N . GLN A 1 261 ? 6.232 13.223 -18.758 1.00 43.50 261 GLN A N 1
ATOM 2128 C CA . GLN A 1 261 ? 5.954 12.931 -20.171 1.00 43.50 261 GLN A CA 1
ATOM 2129 C C . GLN A 1 261 ? 7.125 13.293 -21.094 1.00 43.50 261 GLN A C 1
ATOM 2131 O O . GLN A 1 261 ? 7.248 12.669 -22.142 1.00 43.50 261 GLN A O 1
ATOM 2136 N N . ALA A 1 262 ? 8.005 14.219 -20.710 1.00 42.50 262 ALA A N 1
ATOM 2137 C CA . ALA A 1 262 ? 9.266 14.457 -21.410 1.00 42.50 262 ALA A CA 1
ATOM 2138 C C . ALA A 1 262 ? 10.233 13.273 -21.215 1.00 42.50 262 ALA A C 1
ATOM 2140 O O . ALA A 1 262 ? 10.790 12.782 -22.188 1.00 42.50 262 ALA A O 1
ATOM 2141 N N . LEU A 1 263 ? 10.267 12.657 -20.024 1.00 41.00 263 LEU A N 1
ATOM 2142 C CA . LEU A 1 263 ? 10.918 11.351 -19.771 1.00 41.00 263 LEU A CA 1
ATOM 2143 C C . LEU A 1 263 ? 10.266 10.158 -20.514 1.00 41.00 263 LEU A C 1
ATOM 2145 O O . LEU A 1 263 ? 10.714 9.009 -20.416 1.00 41.00 263 LEU A O 1
ATOM 2149 N N . ARG A 1 264 ? 9.179 10.411 -21.255 1.00 41.72 264 ARG A N 1
ATOM 2150 C CA . ARG A 1 264 ? 8.511 9.470 -22.165 1.00 41.72 264 ARG A CA 1
ATOM 2151 C C . ARG A 1 264 ? 9.080 9.528 -23.587 1.00 41.72 264 ARG A C 1
ATOM 2153 O O . ARG A 1 264 ? 8.674 8.693 -24.392 1.00 41.72 264 ARG A O 1
ATOM 2160 N N . ALA A 1 265 ? 10.007 10.439 -23.878 1.00 38.19 265 ALA A N 1
ATOM 2161 C CA . ALA A 1 265 ? 10.699 10.515 -25.154 1.00 38.19 265 ALA A CA 1
ATOM 2162 C C . ALA A 1 265 ? 12.195 10.228 -24.971 1.00 38.19 265 ALA A C 1
ATOM 2164 O O . ALA A 1 265 ? 12.944 11.091 -24.534 1.00 38.19 265 ALA A O 1
ATOM 2165 N N . PRO A 1 266 ? 12.687 9.049 -25.363 1.00 42.16 266 PRO A N 1
ATOM 2166 C CA . PRO A 1 266 ? 13.820 9.029 -26.255 1.00 42.16 266 PRO A CA 1
ATOM 2167 C C . PRO A 1 266 ? 13.269 9.198 -27.673 1.00 42.16 266 PRO A C 1
ATOM 2169 O O . PRO A 1 266 ? 12.425 8.409 -28.110 1.00 42.16 266 PRO A O 1
ATOM 2172 N N . ASP A 1 267 ? 13.718 10.235 -28.369 1.00 41.66 267 ASP A N 1
ATOM 2173 C CA . ASP A 1 267 ? 13.525 10.386 -29.807 1.00 41.66 267 ASP A CA 1
ATOM 2174 C C . ASP A 1 267 ? 13.767 9.055 -30.537 1.00 41.66 267 ASP A C 1
ATOM 2176 O O . ASP A 1 267 ? 14.875 8.523 -30.562 1.00 41.66 267 ASP A O 1
ATOM 2180 N N . LEU A 1 268 ? 12.708 8.521 -31.146 1.00 41.62 268 LEU A N 1
ATOM 2181 C CA . LEU A 1 268 ? 12.767 7.540 -32.231 1.00 41.62 268 LEU A CA 1
ATOM 2182 C C . LEU A 1 268 ? 11.735 7.910 -33.307 1.00 41.62 268 LEU A C 1
ATOM 2184 O O . LEU A 1 268 ? 11.015 7.055 -33.810 1.00 41.62 268 LEU A O 1
ATOM 2188 N N . GLU A 1 269 ? 11.670 9.192 -33.673 1.00 37.25 269 GLU A N 1
ATOM 2189 C CA . GLU A 1 269 ? 11.096 9.618 -34.962 1.00 37.25 269 GLU A CA 1
ATOM 2190 C C . GLU A 1 269 ? 12.143 10.228 -35.917 1.00 37.25 269 GLU A C 1
ATOM 2192 O O . GLU A 1 269 ? 11.790 10.725 -36.979 1.00 37.25 269 GLU A O 1
ATOM 2197 N N . SER A 1 270 ? 13.447 10.119 -35.630 1.00 40.34 270 SER A N 1
ATOM 2198 C CA . SER A 1 270 ? 14.514 10.663 -36.497 1.00 40.34 270 SER A CA 1
ATOM 2199 C C . SER A 1 270 ? 15.545 9.641 -37.005 1.00 40.34 270 SER A C 1
ATOM 2201 O O . SER A 1 270 ? 16.622 10.027 -37.446 1.00 40.34 270 SER A O 1
ATOM 2203 N N . ALA A 1 271 ? 15.210 8.345 -37.033 1.00 35.09 271 ALA A N 1
ATOM 2204 C CA . ALA A 1 271 ? 16.011 7.309 -37.712 1.00 35.09 271 ALA A CA 1
ATOM 2205 C C . ALA A 1 271 ? 15.260 6.644 -38.886 1.00 35.09 271 ALA A C 1
ATOM 2207 O O . ALA A 1 271 ? 15.434 5.458 -39.164 1.00 35.09 271 ALA A O 1
ATOM 2208 N N . ALA A 1 272 ? 14.406 7.414 -39.563 1.00 39.78 272 ALA A N 1
ATOM 2209 C CA . ALA A 1 272 ? 13.805 7.059 -40.846 1.00 39.78 272 ALA A CA 1
ATOM 2210 C C . ALA A 1 272 ? 13.764 8.295 -41.765 1.00 39.78 272 ALA A C 1
ATOM 2212 O O . ALA A 1 272 ? 12.695 8.816 -42.080 1.00 39.78 272 ALA A O 1
ATOM 2213 N N . ALA A 1 273 ? 14.947 8.772 -42.155 1.00 35.41 273 ALA A N 1
ATOM 2214 C CA . ALA A 1 273 ? 15.182 9.604 -43.334 1.00 35.41 273 ALA A CA 1
ATOM 2215 C C . ALA A 1 273 ? 16.570 9.277 -43.895 1.00 35.41 273 ALA A C 1
ATOM 2217 O O . ALA A 1 273 ? 17.522 9.233 -43.083 1.00 35.41 273 ALA A O 1
#

Nearest PDB structures (foldseek):
  8t4h-assembly1_B  TM=1.909E-01  e=2.862E+00  Homo sapiens
  6uzl-assembly1_B  TM=1.707E-01  e=4.491E+00  Escherichia coli